Protein AF-A0A1C5H3N5-F1 (afdb_monomer)

Solvent-accessible surface area (backbone atoms only — not comparable to full-atom values): 18018 Å² total; per-residue (Å²): 106,50,58,76,82,49,44,64,52,50,35,49,36,38,38,36,49,31,55,56,48,18,51,43,54,71,32,92,72,49,62,55,56,70,59,44,52,46,51,50,48,43,57,56,20,62,94,45,30,74,80,69,68,47,93,46,40,71,68,55,44,51,53,55,40,36,70,77,33,78,46,45,51,75,47,47,47,64,47,77,49,93,76,60,67,78,63,37,66,63,66,59,67,24,54,31,26,38,39,41,33,40,42,26,68,83,49,59,88,70,36,50,77,46,71,41,32,26,27,71,44,45,57,39,56,53,74,96,58,76,40,66,49,50,80,22,29,51,87,72,79,46,67,66,59,52,50,53,48,52,52,50,23,59,74,67,71,43,81,44,53,27,33,33,39,41,35,65,30,43,89,80,42,56,71,67,48,26,51,52,42,50,51,33,31,53,64,43,46,74,80,61,63,85,42,78,66,62,16,51,53,49,50,54,36,54,74,72,67,30,63,67,79,47,42,13,38,30,38,23,38,61,93,53,55,60,60,27,50,41,45,42,34,38,24,39,75,61,38,20,35,34,46,42,54,50,58,44,48,52,45,45,41,75,69,71,46,38,79,41,76,77,45,72,41,63,93,75,46,54,80,62,53,52,51,44,55,52,22,38,70,69,24,34,44,71,44,40,48,51,50,29,41,75,70,70,44,74,90,81,65,77,93,53,73,54,50,33,46,27,37,39,36,42,38,38,33,38,47,58,83,70,57,79,80,66,77,76,79,81,86,127

Structure (mmCIF, N/CA/C/O backbone):
data_AF-A0A1C5H3N5-F1
#
_entry.id   AF-A0A1C5H3N5-F1
#
loop_
_atom_site.group_PDB
_atom_site.id
_atom_site.type_symbol
_atom_site.label_atom_id
_atom_site.label_alt_id
_atom_site.label_comp_id
_atom_site.label_asym_id
_atom_site.label_entity_id
_atom_site.label_seq_id
_atom_site.pdbx_PDB_ins_code
_atom_site.Cartn_x
_atom_site.Cartn_y
_atom_site.Cartn_z
_atom_site.occupancy
_atom_site.B_iso_or_equiv
_atom_site.auth_seq_id
_atom_site.auth_comp_id
_atom_site.auth_asym_id
_atom_site.auth_atom_id
_atom_site.pdbx_PDB_model_num
ATOM 1 N N . MET A 1 1 ? -14.447 -7.030 14.128 1.00 71.25 1 MET A N 1
ATOM 2 C CA . MET A 1 1 ? -13.732 -7.588 12.965 1.00 71.25 1 MET A CA 1
ATOM 3 C C . MET A 1 1 ? -14.673 -7.566 11.783 1.00 71.25 1 MET A C 1
ATOM 5 O O . MET A 1 1 ? -15.868 -7.777 11.985 1.00 71.25 1 MET A O 1
ATOM 9 N N . LEU A 1 2 ? -14.168 -7.329 10.574 1.00 72.88 2 LEU A N 1
ATOM 10 C CA . LEU A 1 2 ? -15.006 -7.456 9.388 1.00 72.88 2 LEU A CA 1
ATOM 11 C C . LEU A 1 2 ? -15.407 -8.921 9.156 1.00 72.88 2 LEU A C 1
ATOM 13 O O . LEU A 1 2 ? -14.567 -9.815 9.250 1.00 72.88 2 LEU A O 1
ATOM 17 N N . PRO A 1 3 ? -16.670 -9.194 8.805 1.00 75.69 3 PRO A N 1
ATOM 18 C CA . PRO A 1 3 ? -17.095 -10.509 8.384 1.00 75.69 3 PRO A CA 1
ATOM 19 C C . PRO A 1 3 ? -16.461 -10.857 7.043 1.00 75.69 3 PRO A C 1
ATOM 21 O O . PRO A 1 3 ? -16.255 -10.012 6.172 1.00 75.69 3 PRO A O 1
ATOM 24 N N . VAL A 1 4 ? -16.252 -12.154 6.839 1.00 76.69 4 VAL A N 1
ATOM 25 C CA . VAL A 1 4 ? -15.641 -12.712 5.624 1.00 76.69 4 VAL A CA 1
ATOM 26 C C . VAL A 1 4 ? -16.376 -12.285 4.342 1.00 76.69 4 VAL A C 1
ATOM 28 O O . VAL A 1 4 ? -15.761 -12.169 3.286 1.00 76.69 4 VAL A O 1
ATOM 31 N N . ALA A 1 5 ? -17.682 -12.010 4.422 1.00 79.62 5 ALA A N 1
ATOM 32 C CA . ALA A 1 5 ? -18.484 -11.537 3.292 1.00 79.62 5 ALA A CA 1
ATOM 33 C C . ALA A 1 5 ? -18.109 -10.122 2.804 1.00 79.62 5 ALA A C 1
ATOM 35 O O . ALA A 1 5 ? -18.339 -9.815 1.638 1.00 79.62 5 ALA A O 1
ATOM 36 N N . ALA A 1 6 ? -17.513 -9.282 3.658 1.00 82.25 6 ALA A N 1
ATOM 37 C CA . ALA A 1 6 ? -17.079 -7.930 3.300 1.00 82.25 6 ALA A CA 1
ATOM 38 C C . ALA A 1 6 ? -15.748 -7.917 2.525 1.00 82.25 6 ALA A C 1
ATOM 40 O O . ALA A 1 6 ? -15.487 -6.990 1.759 1.00 82.25 6 ALA A O 1
ATOM 41 N N . LEU A 1 7 ? -14.916 -8.955 2.684 1.00 83.25 7 LEU A N 1
ATOM 42 C CA . LEU A 1 7 ? -13.565 -8.995 2.108 1.00 83.25 7 LEU A CA 1
ATOM 43 C C . LEU A 1 7 ? -13.562 -8.903 0.573 1.00 83.25 7 LEU A C 1
ATOM 45 O O . LEU A 1 7 ? -12.816 -8.080 0.045 1.00 83.25 7 LEU A O 1
ATOM 49 N N . PRO A 1 8 ? -14.403 -9.654 -0.171 1.00 86.44 8 PRO A N 1
ATOM 50 C CA . PRO A 1 8 ? -14.437 -9.545 -1.629 1.00 86.44 8 PRO A CA 1
ATOM 51 C C . PRO A 1 8 ? -14.864 -8.156 -2.121 1.00 86.44 8 PRO A C 1
ATOM 53 O O . PRO A 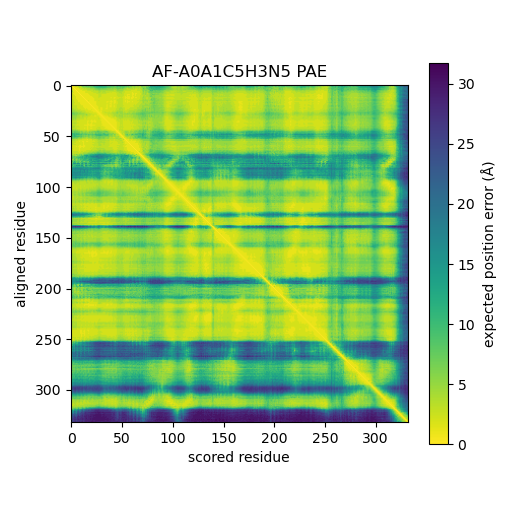1 8 ? -14.418 -7.722 -3.180 1.00 86.44 8 PRO A O 1
ATOM 56 N N . LEU A 1 9 ? -15.710 -7.450 -1.361 1.00 88.75 9 LEU A N 1
ATOM 57 C CA . LEU A 1 9 ? -16.181 -6.110 -1.720 1.00 88.75 9 LEU A CA 1
ATOM 58 C C . LEU A 1 9 ? -15.051 -5.083 -1.583 1.00 88.75 9 LEU A C 1
ATOM 60 O O . LEU A 1 9 ? -14.820 -4.302 -2.507 1.00 88.75 9 LEU A O 1
ATOM 64 N N . LEU A 1 10 ? -14.306 -5.135 -0.474 1.00 88.12 10 LEU A N 1
ATOM 65 C CA . LEU A 1 10 ? -13.128 -4.290 -0.259 1.00 88.12 10 LEU A CA 1
ATOM 66 C C . LEU A 1 10 ? -12.025 -4.577 -1.276 1.00 88.12 10 LEU A C 1
ATOM 68 O O . LEU A 1 10 ? -11.503 -3.648 -1.890 1.00 88.12 10 LEU A O 1
ATOM 72 N N . LEU A 1 11 ? -11.715 -5.856 -1.509 1.00 90.50 11 LEU A N 1
ATOM 73 C CA . LEU A 1 11 ? -10.730 -6.260 -2.511 1.00 90.50 11 LEU A CA 1
ATOM 74 C C . LEU A 1 11 ? -11.097 -5.734 -3.898 1.00 90.50 11 LEU A C 1
ATOM 76 O O . LEU A 1 11 ? -10.230 -5.210 -4.588 1.00 90.50 11 LEU A O 1
ATOM 80 N N . ARG A 1 12 ? -12.374 -5.811 -4.289 1.00 91.56 12 ARG A N 1
ATOM 81 C CA . ARG A 1 12 ? -12.852 -5.307 -5.583 1.00 91.56 12 ARG A CA 1
ATOM 82 C C . ARG A 1 12 ? -12.689 -3.793 -5.724 1.00 91.56 12 ARG A C 1
ATOM 84 O O . ARG A 1 12 ? -12.265 -3.332 -6.781 1.00 91.56 12 ARG A O 1
ATOM 91 N N . PHE A 1 13 ? -13.025 -3.028 -4.687 1.00 91.81 13 PHE A N 1
ATOM 92 C CA . PHE A 1 13 ? -12.841 -1.573 -4.680 1.00 91.81 13 PHE A CA 1
ATOM 93 C C . PHE A 1 13 ? -11.362 -1.197 -4.809 1.00 91.81 13 PHE A C 1
ATOM 95 O O . PHE A 1 13 ? -10.973 -0.464 -5.720 1.00 91.81 13 PHE A O 1
ATOM 102 N N . LEU A 1 14 ? -10.524 -1.781 -3.952 1.00 92.69 14 LEU A N 1
ATOM 103 C CA . LEU A 1 14 ? -9.089 -1.511 -3.921 1.00 92.69 14 LEU A CA 1
ATOM 104 C C . LEU A 1 14 ? -8.378 -2.004 -5.192 1.00 92.69 14 LEU A C 1
ATOM 106 O O . LEU A 1 14 ? -7.400 -1.391 -5.615 1.00 92.69 14 LEU A O 1
ATOM 110 N N . ASP A 1 15 ? -8.879 -3.058 -5.846 1.00 93.00 15 ASP A N 1
ATOM 111 C CA . ASP A 1 15 ? -8.382 -3.494 -7.155 1.00 93.00 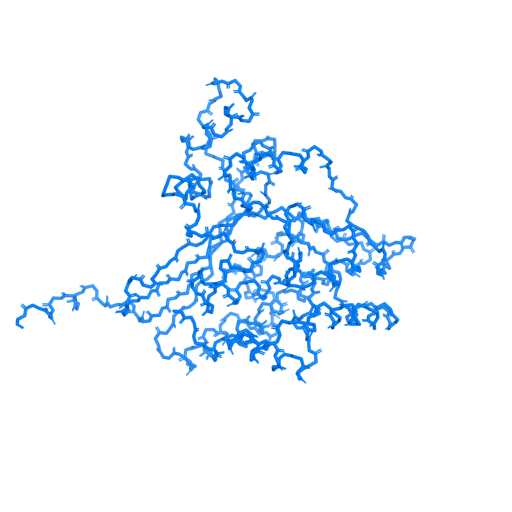15 ASP A CA 1
ATOM 112 C C . ASP A 1 15 ? -8.610 -2.433 -8.238 1.00 93.00 15 ASP A C 1
ATOM 114 O O . ASP A 1 15 ? -7.728 -2.190 -9.059 1.00 93.00 15 ASP A O 1
ATOM 118 N N . GLY A 1 16 ? -9.756 -1.748 -8.220 1.00 93.00 16 GLY A N 1
ATOM 119 C CA . GLY A 1 16 ? -10.033 -0.645 -9.142 1.00 93.00 16 GLY A CA 1
ATOM 120 C C . GLY A 1 16 ? -9.021 0.496 -9.005 1.00 93.00 16 GLY A C 1
ATOM 121 O O . GLY A 1 16 ? -8.495 0.984 -10.013 1.00 93.00 16 GLY A O 1
ATOM 122 N N . ILE A 1 17 ? -8.705 0.871 -7.762 1.00 93.50 17 ILE A N 1
ATOM 123 C CA . ILE A 1 17 ? -7.689 1.880 -7.437 1.00 93.50 17 ILE A CA 1
ATOM 124 C C . ILE A 1 17 ? -6.314 1.422 -7.924 1.00 93.50 17 ILE A C 1
ATOM 126 O O . ILE A 1 17 ? -5.665 2.122 -8.702 1.00 93.50 17 ILE A O 1
ATOM 130 N N . ASP A 1 18 ? -5.900 0.213 -7.544 1.00 94.94 18 ASP A N 1
ATOM 131 C CA . ASP A 1 18 ? -4.623 -0.374 -7.947 1.00 94.94 18 ASP A CA 1
ATOM 132 C C . ASP A 1 18 ? -4.474 -0.408 -9.480 1.00 94.94 18 ASP A C 1
ATOM 134 O O . ASP A 1 18 ? -3.454 0.028 -10.018 1.00 94.94 18 ASP A O 1
ATOM 138 N N . ALA A 1 19 ? -5.513 -0.824 -10.211 1.00 94.06 19 ALA A N 1
ATOM 139 C CA . ALA A 1 19 ? -5.524 -0.835 -11.673 1.00 94.06 19 ALA A CA 1
ATOM 140 C C . ALA A 1 19 ? -5.375 0.565 -12.281 1.00 94.06 19 ALA A C 1
ATOM 142 O O . ALA A 1 19 ? -4.787 0.724 -13.359 1.00 94.06 19 ALA A O 1
ATOM 143 N N . SER A 1 20 ? -5.946 1.586 -11.639 1.00 93.94 20 SER A N 1
ATOM 144 C CA . SER A 1 20 ? -5.832 2.978 -12.075 1.00 93.94 20 SER A CA 1
ATOM 145 C C . SER A 1 20 ? -4.415 3.514 -11.893 1.00 93.94 20 SER A C 1
ATOM 147 O O . SER A 1 20 ? -3.813 4.016 -12.848 1.00 93.94 20 SER A O 1
ATOM 149 N N . VAL A 1 21 ? -3.841 3.299 -10.710 1.00 94.38 21 VAL A N 1
ATOM 150 C CA . VAL A 1 21 ? -2.480 3.713 -10.353 1.00 94.38 21 VAL A CA 1
ATOM 151 C C . VAL A 1 21 ? -1.447 2.993 -11.229 1.00 94.38 21 VAL A C 1
ATOM 153 O O . VAL A 1 21 ? -0.601 3.631 -11.861 1.00 94.38 21 VAL A O 1
ATOM 156 N N . ALA A 1 22 ? -1.558 1.670 -11.373 1.00 95.25 22 ALA A N 1
ATOM 157 C CA . ALA A 1 22 ? -0.623 0.858 -12.152 1.00 95.25 22 ALA A CA 1
ATOM 158 C C . ALA A 1 22 ? -0.579 1.252 -13.639 1.00 95.25 22 ALA A C 1
ATOM 160 O O . ALA A 1 22 ? 0.483 1.229 -14.267 1.00 95.25 22 ALA A O 1
ATOM 161 N N . ARG A 1 23 ? -1.711 1.679 -14.221 1.00 94.69 23 ARG A N 1
ATOM 162 C CA . ARG A 1 23 ? -1.766 2.152 -15.617 1.00 94.69 23 ARG A CA 1
ATOM 163 C C . ARG A 1 23 ? -0.872 3.365 -15.872 1.00 94.69 23 ARG A C 1
ATOM 165 O O . ARG A 1 23 ? -0.412 3.539 -17.002 1.00 94.69 23 ARG A O 1
ATOM 172 N N . LYS A 1 24 ? -0.579 4.187 -14.859 1.00 94.69 24 LYS A N 1
ATOM 173 C CA . LYS A 1 24 ? 0.282 5.375 -15.012 1.00 94.69 24 LYS A CA 1
ATOM 174 C C . LYS A 1 24 ? 1.734 5.004 -15.327 1.00 94.69 24 LYS A C 1
ATOM 176 O O . LYS A 1 24 ? 2.421 5.782 -15.991 1.00 94.69 24 LYS A O 1
ATOM 181 N N . LEU A 1 25 ? 2.171 3.802 -14.943 1.00 94.06 25 LEU A N 1
ATOM 182 C CA . LEU A 1 25 ? 3.485 3.261 -15.305 1.00 94.06 25 LEU A CA 1
ATOM 183 C C . LEU A 1 25 ? 3.569 2.846 -16.778 1.00 94.06 25 LEU A C 1
ATOM 185 O O . LEU A 1 25 ? 4.645 2.886 -17.360 1.00 94.06 25 LEU A O 1
ATOM 189 N N . MET A 1 26 ? 2.442 2.509 -17.409 1.00 93.94 26 MET A N 1
ATOM 190 C CA . MET A 1 26 ? 2.393 2.042 -18.802 1.00 93.94 26 MET A CA 1
ATOM 191 C C . MET A 1 26 ? 2.287 3.176 -19.833 1.00 93.94 26 MET A C 1
ATOM 193 O O . MET A 1 26 ? 2.206 2.930 -21.037 1.00 93.94 26 MET A O 1
ATOM 197 N N . ARG A 1 27 ? 2.279 4.437 -19.387 1.00 91.56 27 ARG A N 1
ATOM 198 C CA . ARG A 1 27 ? 2.290 5.609 -20.275 1.00 91.56 27 ARG A CA 1
ATOM 199 C C . ARG A 1 27 ? 3.601 5.665 -21.047 1.00 91.56 27 ARG A C 1
ATOM 201 O O . ARG A 1 27 ? 4.633 5.335 -20.489 1.00 91.56 27 ARG A O 1
ATOM 208 N N . LYS A 1 28 ? 3.593 6.228 -22.265 1.00 89.31 28 LYS A N 1
ATOM 209 C CA . LYS A 1 28 ? 4.813 6.488 -23.066 1.00 89.31 28 LYS A CA 1
ATOM 210 C C . LYS A 1 28 ? 5.916 7.204 -22.270 1.00 89.31 28 LYS A C 1
ATOM 212 O O . LYS A 1 28 ? 7.093 6.944 -22.488 1.00 89.31 28 LYS A O 1
ATOM 217 N N . ILE A 1 29 ? 5.515 8.107 -21.378 1.00 89.31 29 ILE A N 1
ATOM 218 C CA . ILE A 1 29 ? 6.367 8.683 -20.339 1.00 89.31 29 ILE A CA 1
ATOM 219 C C . ILE A 1 29 ? 5.704 8.309 -19.009 1.00 89.31 29 ILE A C 1
ATOM 221 O O . ILE A 1 29 ? 4.656 8.889 -18.693 1.00 89.31 29 ILE A O 1
ATOM 225 N N . PRO A 1 30 ? 6.242 7.311 -18.283 1.00 90.81 30 PRO A N 1
ATOM 226 C CA . PRO A 1 30 ? 5.715 6.905 -16.990 1.00 90.81 30 PRO A CA 1
ATOM 227 C C . PRO A 1 30 ? 5.733 8.075 -16.016 1.00 90.81 30 PRO A C 1
ATOM 229 O O . PRO A 1 30 ? 6.646 8.903 -16.043 1.00 90.81 30 PRO A O 1
ATOM 232 N N . TRP A 1 31 ? 4.724 8.139 -15.157 1.00 92.88 31 TRP A N 1
ATOM 233 C CA . TRP A 1 31 ? 4.710 9.117 -14.076 1.00 92.88 31 TRP A CA 1
ATOM 234 C C . TRP A 1 31 ? 5.821 8.847 -13.059 1.00 92.88 31 TRP A C 1
ATOM 236 O O . TRP A 1 31 ? 6.280 7.712 -12.897 1.00 92.88 31 TRP A O 1
ATOM 246 N N . ASP A 1 32 ? 6.271 9.912 -12.399 1.00 91.44 32 ASP A N 1
ATOM 247 C CA . ASP A 1 32 ? 7.189 9.793 -11.274 1.00 91.44 32 ASP A CA 1
ATOM 248 C C . ASP A 1 32 ? 6.468 9.311 -10.005 1.00 91.44 32 ASP A C 1
ATOM 250 O O . ASP A 1 32 ? 5.243 9.207 -9.952 1.00 91.44 32 ASP A O 1
ATOM 254 N N . GLU A 1 33 ? 7.251 8.974 -8.982 1.00 90.62 33 GLU A N 1
ATOM 255 C CA . GLU A 1 33 ? 6.745 8.425 -7.719 1.00 90.62 33 GLU A CA 1
ATOM 256 C C . GLU A 1 33 ? 5.782 9.393 -7.031 1.00 90.62 33 GLU A C 1
ATOM 258 O O . GLU A 1 33 ? 4.728 8.979 -6.564 1.00 90.62 33 GLU A O 1
ATOM 263 N N . SER A 1 34 ? 6.099 10.690 -7.036 1.00 89.25 34 SER A N 1
ATOM 264 C CA . SER A 1 34 ? 5.266 11.720 -6.414 1.00 89.25 34 SER A CA 1
ATOM 265 C C . SER A 1 34 ? 3.905 11.865 -7.093 1.00 89.25 34 SER A C 1
ATOM 267 O O . SER A 1 34 ? 2.899 12.015 -6.403 1.00 89.25 34 SER A O 1
ATOM 269 N N . ALA A 1 35 ? 3.856 11.824 -8.424 1.00 91.62 35 ALA A N 1
ATOM 270 C CA . ALA A 1 35 ? 2.619 11.926 -9.190 1.00 91.62 35 ALA A CA 1
ATOM 271 C C . ALA A 1 35 ? 1.746 10.672 -9.040 1.00 91.62 35 ALA A C 1
ATOM 273 O O . ALA A 1 35 ? 0.531 10.790 -8.909 1.00 91.62 35 ALA A O 1
ATOM 274 N N . ILE A 1 36 ? 2.355 9.481 -9.024 1.00 93.75 36 ILE A N 1
ATOM 275 C CA . ILE A 1 36 ? 1.635 8.219 -8.793 1.00 93.75 36 ILE A CA 1
ATOM 276 C C . ILE A 1 36 ? 1.068 8.178 -7.367 1.00 93.75 36 ILE A C 1
ATOM 278 O O . ILE A 1 36 ? -0.093 7.824 -7.187 1.00 93.75 36 ILE A O 1
ATOM 282 N N . THR A 1 37 ? 1.855 8.590 -6.368 1.00 92.50 37 THR A N 1
ATOM 283 C CA . THR A 1 37 ? 1.404 8.683 -4.972 1.00 92.50 37 THR A CA 1
ATOM 284 C C . THR A 1 37 ? 0.263 9.674 -4.796 1.00 92.50 37 THR A C 1
ATOM 286 O O . THR A 1 37 ? -0.683 9.368 -4.079 1.00 92.50 37 THR A O 1
ATOM 289 N N . ARG A 1 38 ? 0.311 10.828 -5.472 1.00 90.62 38 ARG A N 1
ATOM 290 C CA . ARG A 1 38 ? -0.796 11.789 -5.439 1.00 90.62 38 ARG A CA 1
ATOM 291 C C . ARG A 1 38 ? -2.084 11.171 -5.977 1.00 90.62 38 ARG A C 1
ATOM 293 O O . ARG A 1 38 ? -3.079 11.202 -5.280 1.00 90.62 38 ARG A O 1
ATOM 300 N N . GLU A 1 39 ? -2.036 10.532 -7.145 1.00 91.69 39 GLU A N 1
ATOM 301 C CA . GLU A 1 39 ? -3.212 9.858 -7.712 1.00 91.69 39 GLU A CA 1
ATOM 302 C C . GLU A 1 39 ? -3.753 8.759 -6.789 1.00 91.69 39 GLU A C 1
ATOM 304 O O . GLU A 1 39 ? -4.961 8.615 -6.662 1.00 91.69 39 GLU A O 1
ATOM 309 N N . LEU A 1 40 ? -2.880 7.977 -6.140 1.00 93.00 40 LEU A N 1
ATOM 310 C CA . LEU A 1 40 ? -3.322 6.995 -5.148 1.00 93.00 40 LEU A CA 1
ATOM 311 C C . LEU A 1 40 ? -4.093 7.669 -4.005 1.00 93.00 40 LEU A C 1
ATOM 313 O O . LEU A 1 40 ? -5.105 7.125 -3.575 1.00 93.00 40 LEU A O 1
ATOM 317 N N . CYS A 1 41 ? -3.619 8.823 -3.528 1.00 90.12 41 CYS A N 1
ATOM 318 C CA . CYS A 1 41 ? -4.320 9.597 -2.510 1.00 90.12 41 CYS A CA 1
ATOM 319 C C . CYS A 1 41 ? -5.657 10.102 -3.060 1.00 90.12 41 CYS A C 1
ATOM 321 O O . CYS A 1 41 ? -6.680 9.763 -2.492 1.00 90.12 41 CYS A O 1
ATOM 323 N N . ASP A 1 42 ? -5.678 10.783 -4.206 1.00 88.44 42 ASP A N 1
ATOM 324 C CA . ASP A 1 42 ? -6.910 11.320 -4.801 1.00 88.44 42 ASP A CA 1
ATOM 325 C C . ASP A 1 42 ? -7.974 10.219 -5.040 1.00 88.44 42 ASP A C 1
ATOM 327 O O . ASP A 1 42 ? -9.164 10.432 -4.844 1.00 88.44 42 ASP A O 1
ATOM 331 N N . LEU A 1 43 ? -7.554 9.005 -5.417 1.00 89.19 43 LEU A N 1
ATOM 332 C CA . LEU A 1 43 ? -8.445 7.852 -5.616 1.00 89.19 43 LEU A CA 1
ATOM 333 C C . LEU A 1 43 ? -9.002 7.251 -4.320 1.00 89.19 43 LEU A C 1
ATOM 335 O O . LEU A 1 43 ? -10.056 6.612 -4.352 1.00 89.19 43 LEU A O 1
ATOM 339 N N . LEU A 1 44 ? -8.257 7.366 -3.222 1.00 87.50 44 LEU A N 1
ATOM 340 C CA . LEU A 1 44 ? -8.666 6.905 -1.895 1.00 87.50 44 LEU A CA 1
ATOM 341 C C . LEU A 1 44 ? -9.420 7.994 -1.119 1.00 87.50 44 LEU A C 1
ATOM 343 O O . LEU A 1 44 ? -10.028 7.675 -0.100 1.00 87.50 44 LEU A O 1
ATOM 347 N N . ASP A 1 45 ? -9.365 9.246 -1.573 1.00 83.69 45 ASP A N 1
ATOM 348 C CA . ASP A 1 45 ? -10.057 10.370 -0.958 1.00 83.69 45 ASP A CA 1
ATOM 349 C C . ASP A 1 45 ? -11.528 10.358 -1.370 1.00 83.69 45 ASP A C 1
ATOM 351 O O . ASP A 1 45 ? -11.851 10.334 -2.559 1.00 83.69 45 ASP A O 1
ATOM 355 N N . GLU A 1 46 ? -12.429 10.373 -0.393 1.00 78.19 46 GLU A N 1
ATOM 356 C CA . GLU A 1 46 ? -13.866 10.376 -0.647 1.00 78.19 46 GLU A CA 1
ATOM 357 C C . GLU A 1 46 ? -14.273 11.561 -1.529 1.00 78.19 46 GLU A C 1
ATOM 359 O O . GLU A 1 46 ? -15.004 11.360 -2.502 1.00 78.19 46 GLU A O 1
ATOM 364 N N . ASP A 1 47 ? -13.710 12.741 -1.256 1.00 77.69 47 ASP A N 1
ATOM 365 C CA . ASP A 1 47 ? -14.060 13.998 -1.922 1.00 77.69 47 ASP A CA 1
ATOM 366 C C . ASP A 1 47 ? -13.669 14.027 -3.410 1.00 77.69 47 ASP A C 1
ATOM 368 O O . ASP A 1 47 ? -14.277 14.754 -4.196 1.00 77.69 47 ASP A O 1
ATOM 372 N N . TYR A 1 48 ? -12.675 13.230 -3.817 1.00 75.38 48 TYR A N 1
ATOM 373 C CA . TYR A 1 48 ? -12.157 13.211 -5.192 1.00 75.38 48 TYR A CA 1
ATOM 374 C C . TYR A 1 48 ? -12.458 11.907 -5.936 1.00 75.38 48 TYR A C 1
ATOM 376 O O . TYR A 1 48 ? -12.451 11.887 -7.168 1.00 75.38 48 TYR A O 1
ATOM 384 N N . SER A 1 49 ? -12.762 10.815 -5.226 1.00 70.81 49 SER A N 1
ATOM 385 C CA . SER A 1 49 ? -12.922 9.479 -5.816 1.00 70.81 49 SER A CA 1
ATOM 386 C C . SER A 1 49 ? -13.981 9.404 -6.928 1.00 70.81 49 SER A C 1
ATOM 388 O O . SER A 1 49 ? -13.833 8.617 -7.872 1.00 70.81 49 SER A O 1
ATOM 390 N N . GLU A 1 50 ? -15.023 10.239 -6.867 1.00 73.56 50 GLU A N 1
ATOM 391 C CA . GLU A 1 50 ? -16.097 10.289 -7.867 1.00 73.56 50 GLU A CA 1
ATOM 392 C C . GLU A 1 50 ? -15.614 10.774 -9.244 1.00 73.56 50 GLU A C 1
ATOM 394 O O . GLU A 1 50 ? -16.118 10.311 -10.275 1.00 73.56 50 GLU A O 1
ATOM 399 N N . GLU A 1 51 ? -14.587 11.630 -9.286 1.00 78.56 51 GLU A N 1
ATOM 400 C CA . GLU A 1 51 ? -14.033 12.188 -10.527 1.00 78.56 51 GLU A CA 1
ATOM 401 C C . GLU A 1 51 ? -13.298 11.134 -11.372 1.00 78.56 51 GLU A C 1
ATOM 403 O O . GLU A 1 51 ? -13.187 11.257 -12.595 1.00 78.56 51 GLU A O 1
ATOM 408 N N . TYR A 1 52 ? -12.813 10.061 -10.741 1.00 79.31 52 TYR A N 1
ATOM 409 C CA . TYR A 1 52 ? -11.963 9.060 -11.389 1.00 79.31 52 TYR A CA 1
ATOM 410 C C . TYR A 1 52 ? -12.730 7.902 -12.043 1.00 79.31 52 TYR A C 1
ATOM 412 O O . TYR A 1 52 ? -12.107 7.049 -12.684 1.00 79.31 52 TYR A O 1
ATOM 420 N N . HIS A 1 53 ? -14.064 7.866 -11.914 1.00 83.88 53 HIS A N 1
ATOM 421 C CA . HIS A 1 53 ? -14.950 6.860 -12.521 1.00 83.88 53 HIS A CA 1
ATOM 422 C C . HIS A 1 53 ? -14.432 5.416 -12.383 1.00 83.88 53 HIS A C 1
ATOM 424 O O . HIS A 1 53 ? -14.271 4.682 -13.366 1.00 83.88 53 HIS A O 1
ATOM 430 N N . LEU A 1 54 ? -14.141 5.002 -11.147 1.00 89.12 54 LEU A N 1
ATOM 431 C CA . LEU A 1 54 ? -13.694 3.640 -10.868 1.00 89.12 54 LEU A CA 1
ATOM 432 C C . LEU A 1 54 ? -14.743 2.600 -11.312 1.00 89.12 54 LEU A C 1
ATOM 434 O O . LEU A 1 54 ? -15.941 2.830 -11.141 1.00 89.12 54 LEU A O 1
ATOM 438 N N . PRO A 1 55 ? -14.327 1.418 -11.823 1.00 90.25 55 PRO A N 1
ATOM 439 C CA . PRO A 1 55 ? -15.261 0.354 -12.217 1.00 90.25 55 PRO A CA 1
ATOM 440 C C . PRO A 1 55 ? -16.166 -0.139 -11.082 1.00 90.25 55 PRO A C 1
ATOM 442 O O . PRO A 1 55 ? -17.220 -0.722 -11.336 1.00 90.25 55 PRO A O 1
ATOM 445 N N . TYR A 1 56 ? -15.716 0.047 -9.842 1.00 91.75 56 TYR A N 1
ATOM 446 C CA . TYR A 1 56 ? -16.476 -0.193 -8.630 1.00 91.75 56 TYR A CA 1
ATOM 447 C C . TYR A 1 56 ? -16.250 0.997 -7.697 1.00 91.75 56 TYR A C 1
ATOM 449 O O . TYR A 1 56 ? -15.127 1.196 -7.236 1.00 91.75 56 TYR A O 1
ATOM 457 N N . SER A 1 57 ? -17.272 1.834 -7.510 1.00 90.81 57 SER A N 1
ATOM 458 C CA . SER A 1 57 ? -17.146 3.107 -6.786 1.00 90.81 57 SER A CA 1
ATOM 459 C C . SER A 1 57 ? -17.237 2.932 -5.268 1.00 90.81 57 SER A C 1
ATOM 461 O O . SER A 1 57 ? -17.714 1.907 -4.774 1.00 90.81 57 SER A O 1
ATOM 463 N N . LEU A 1 58 ? -16.825 3.960 -4.520 1.00 88.12 58 LEU A N 1
ATOM 464 C CA . LEU A 1 58 ? -16.979 3.992 -3.064 1.00 88.12 58 LEU A CA 1
ATOM 465 C C . LEU A 1 58 ? -18.460 3.931 -2.647 1.00 88.12 58 LEU A C 1
ATOM 467 O O . LEU A 1 58 ? -18.813 3.219 -1.709 1.00 88.12 58 LEU A O 1
ATOM 471 N N . GLU A 1 59 ? -19.350 4.596 -3.387 1.00 88.12 59 GLU A N 1
ATOM 472 C CA . GLU A 1 59 ? -20.800 4.519 -3.165 1.00 88.12 59 GLU A CA 1
ATOM 473 C C . GLU A 1 59 ? -21.326 3.081 -3.327 1.00 88.12 59 GLU A C 1
ATOM 475 O O . GLU A 1 59 ? -22.083 2.585 -2.489 1.00 88.12 59 GLU A O 1
ATOM 480 N N . GLN A 1 60 ? -20.883 2.372 -4.373 1.00 91.44 60 GLN A N 1
ATOM 481 C CA . GLN A 1 60 ? -21.242 0.967 -4.579 1.00 91.44 60 GLN A CA 1
ATOM 482 C C . GLN A 1 60 ? -20.695 0.082 -3.461 1.00 91.44 60 GLN A C 1
ATOM 484 O O . GLN A 1 60 ? -21.429 -0.763 -2.953 1.00 91.44 60 GLN A O 1
ATOM 489 N N . LEU A 1 61 ? -19.446 0.308 -3.035 1.00 90.06 61 LEU A N 1
ATOM 490 C CA . LEU A 1 61 ? -18.857 -0.384 -1.893 1.00 90.06 61 LEU A CA 1
ATOM 491 C C . LEU A 1 61 ? -19.712 -0.199 -0.635 1.00 90.06 61 LEU A C 1
ATOM 493 O O . LEU A 1 61 ? -20.065 -1.192 -0.005 1.00 90.06 61 LEU A O 1
ATOM 497 N N . ARG A 1 62 ? -20.080 1.038 -0.292 1.00 87.62 62 ARG A N 1
ATOM 498 C CA . ARG A 1 62 ? -20.910 1.349 0.882 1.00 87.62 62 ARG A CA 1
ATOM 499 C C . ARG A 1 62 ? -22.277 0.687 0.812 1.00 87.62 62 ARG A C 1
ATOM 501 O O . ARG A 1 62 ? -22.709 0.077 1.786 1.00 87.62 62 ARG A O 1
ATOM 508 N N . ARG A 1 63 ? -22.943 0.760 -0.342 1.00 89.44 63 ARG A N 1
ATOM 509 C CA . ARG A 1 63 ? -24.244 0.116 -0.553 1.00 89.44 63 ARG A CA 1
ATOM 510 C C . ARG A 1 63 ? -24.152 -1.398 -0.376 1.00 89.44 63 ARG A C 1
ATOM 512 O O . ARG A 1 63 ? -24.938 -1.976 0.370 1.00 89.44 63 ARG A O 1
ATOM 519 N N . ASP A 1 64 ? -23.203 -2.038 -1.049 1.00 90.25 64 ASP A N 1
ATOM 520 C CA . ASP A 1 64 ? -23.081 -3.495 -1.054 1.00 90.25 64 ASP A CA 1
ATOM 521 C C . ASP A 1 64 ? -22.588 -4.008 0.316 1.00 90.25 64 ASP A C 1
ATOM 523 O O . ASP A 1 64 ? -23.039 -5.057 0.781 1.00 90.25 64 ASP A O 1
ATOM 527 N N . LEU A 1 65 ? -21.749 -3.236 1.021 1.00 84.75 65 LEU A N 1
ATOM 528 C CA . LEU A 1 65 ? -21.412 -3.490 2.424 1.00 84.75 65 LEU A CA 1
ATOM 529 C C . LEU A 1 65 ? -22.622 -3.331 3.339 1.00 84.75 65 LEU A C 1
ATOM 531 O O . LEU A 1 65 ? -22.821 -4.187 4.189 1.00 84.75 65 LEU A O 1
ATOM 535 N N . GLY A 1 66 ? -23.460 -2.311 3.148 1.00 82.62 66 GLY A N 1
ATOM 536 C CA . GLY A 1 66 ? -24.695 -2.140 3.917 1.00 82.62 66 GLY A CA 1
ATOM 537 C C . GLY A 1 66 ? -25.678 -3.303 3.739 1.00 82.62 66 GLY A C 1
ATOM 538 O O . GLY A 1 66 ? -26.395 -3.656 4.675 1.00 82.62 66 GLY A O 1
ATOM 539 N N . LEU A 1 67 ? -25.678 -3.947 2.564 1.00 85.00 67 LEU A N 1
ATOM 540 C CA . LEU A 1 67 ? -26.447 -5.171 2.307 1.00 85.00 67 LEU A CA 1
ATOM 541 C C . LEU A 1 67 ? -25.822 -6.407 2.970 1.00 85.00 67 LEU A C 1
ATOM 543 O O . LEU A 1 67 ? -26.542 -7.234 3.526 1.00 85.00 67 LEU A O 1
ATOM 547 N N . ALA A 1 68 ? -24.495 -6.547 2.910 1.00 80.94 68 ALA A N 1
ATOM 548 C CA . ALA A 1 68 ? -23.772 -7.670 3.511 1.00 80.94 68 ALA A CA 1
ATOM 549 C C . ALA A 1 68 ? -23.679 -7.575 5.047 1.00 80.94 68 ALA A C 1
ATOM 551 O O . ALA A 1 68 ? -23.574 -8.591 5.734 1.00 80.94 68 ALA A O 1
ATOM 552 N N . MET A 1 69 ? -23.706 -6.353 5.573 1.00 77.62 69 MET A N 1
ATOM 553 C CA . MET A 1 69 ? -23.579 -5.986 6.976 1.00 77.62 69 MET A CA 1
ATOM 554 C C . MET A 1 69 ? -24.534 -4.837 7.308 1.00 77.62 69 MET A C 1
ATOM 556 O O . MET A 1 69 ? -24.141 -3.663 7.288 1.00 77.62 69 MET A O 1
ATOM 560 N N . PRO A 1 70 ? -25.783 -5.151 7.675 1.00 71.19 70 PRO A N 1
ATOM 561 C CA . PRO A 1 70 ? -26.681 -4.146 8.215 1.00 71.19 70 PRO A CA 1
ATOM 562 C C . PRO A 1 70 ? -26.006 -3.465 9.416 1.00 71.19 70 PRO A C 1
ATOM 564 O O . PRO A 1 70 ? -25.600 -4.152 10.351 1.00 71.19 70 PRO A O 1
ATOM 567 N N . LEU A 1 71 ? -25.903 -2.129 9.391 1.00 71.62 71 LEU A N 1
ATOM 568 C CA . LEU A 1 71 ? -25.260 -1.276 10.411 1.00 71.62 71 LEU A CA 1
ATOM 569 C C . LEU A 1 71 ? -23.723 -1.144 10.353 1.00 71.62 71 LEU A C 1
ATOM 571 O O . LEU A 1 71 ? -23.149 -0.641 11.318 1.00 71.62 71 LEU A O 1
ATOM 575 N N . ALA A 1 72 ? -23.044 -1.553 9.277 1.00 68.25 72 ALA A N 1
ATOM 576 C CA . ALA A 1 72 ? -21.636 -1.186 9.068 1.00 68.25 72 ALA A CA 1
ATOM 577 C C . ALA A 1 72 ? -21.500 0.158 8.331 1.00 68.25 72 ALA A C 1
ATOM 579 O O . ALA A 1 72 ? -22.248 0.410 7.385 1.00 68.25 72 ALA A O 1
ATOM 580 N N . SER A 1 73 ? -20.526 0.988 8.721 1.00 69.81 73 SER A N 1
ATOM 581 C CA . SER A 1 73 ? -20.062 2.129 7.914 1.00 69.81 73 SER A CA 1
ATOM 582 C C . SER A 1 73 ? -18.604 1.935 7.511 1.00 69.81 73 SER A C 1
ATOM 584 O O . SER A 1 73 ? -17.822 1.302 8.224 1.00 69.81 73 SER A O 1
ATOM 586 N N . VAL A 1 74 ? -18.246 2.465 6.344 1.00 66.69 74 VAL A N 1
ATOM 587 C CA . VAL A 1 74 ? -16.861 2.545 5.883 1.00 66.69 74 VAL A CA 1
ATOM 588 C C . VAL A 1 74 ? -16.614 3.954 5.387 1.00 66.69 74 VAL A C 1
ATOM 590 O O . VAL A 1 74 ? -17.324 4.438 4.499 1.00 66.69 74 VAL A O 1
ATOM 593 N N . ASP A 1 75 ? -15.586 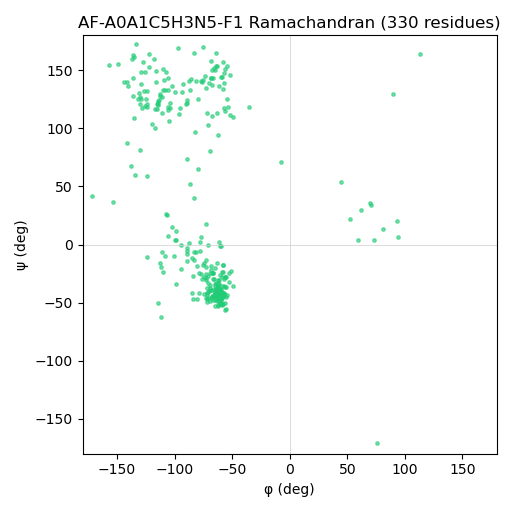4.563 5.959 1.00 70.19 75 ASP A N 1
ATOM 594 C CA . ASP A 1 75 ? -15.212 5.952 5.769 1.00 70.19 75 ASP A CA 1
ATOM 595 C C . ASP A 1 75 ? -13.721 6.018 5.427 1.00 70.19 75 ASP A C 1
ATOM 597 O O . ASP A 1 75 ? -12.874 5.452 6.123 1.00 70.19 75 ASP A O 1
ATOM 601 N N . PHE A 1 76 ? -13.401 6.686 4.321 1.00 65.75 76 PHE A N 1
ATOM 602 C CA . PHE A 1 76 ? -12.032 6.937 3.884 1.00 65.75 76 PHE A CA 1
ATOM 603 C C . PHE A 1 76 ? -11.799 8.443 3.960 1.00 65.75 76 PHE A C 1
ATOM 605 O O . PHE A 1 76 ? -12.511 9.212 3.329 1.00 65.75 76 PHE A O 1
ATOM 612 N N . THR A 1 77 ? -10.824 8.874 4.751 1.00 70.69 77 THR A N 1
ATOM 613 C CA . THR A 1 77 ? -10.507 10.291 4.948 1.00 70.69 77 THR A CA 1
ATOM 614 C C . THR A 1 77 ? -9.035 10.514 4.674 1.00 70.69 77 THR A C 1
ATOM 616 O O . THR A 1 77 ? -8.195 9.779 5.193 1.00 70.69 77 THR A O 1
ATOM 619 N N . ILE A 1 78 ? -8.698 11.532 3.887 1.00 72.38 78 ILE A N 1
ATOM 620 C CA . ILE A 1 78 ? -7.307 11.848 3.562 1.00 72.38 78 ILE A CA 1
ATOM 621 C C . ILE A 1 78 ? -6.990 13.281 3.951 1.00 72.38 78 ILE A C 1
ATOM 623 O O . ILE A 1 78 ? -7.702 14.221 3.623 1.00 72.38 78 ILE A O 1
ATOM 627 N N . GLU A 1 79 ? -5.868 13.450 4.639 1.00 70.44 79 GLU A N 1
ATOM 628 C CA . GLU A 1 79 ? -5.294 14.749 4.949 1.00 70.44 79 GLU A CA 1
ATOM 629 C C . GLU A 1 79 ? -3.998 14.921 4.153 1.00 70.44 79 GLU A C 1
ATOM 631 O O . GLU A 1 79 ? -3.100 14.080 4.193 1.00 70.44 79 GLU A O 1
ATOM 636 N N . THR A 1 80 ? -3.875 16.021 3.410 1.00 67.88 80 THR A N 1
ATOM 637 C CA . THR A 1 80 ? -2.630 16.371 2.710 1.00 67.88 80 THR A CA 1
ATOM 638 C C . THR A 1 80 ? -1.941 17.521 3.425 1.00 67.88 80 THR A C 1
ATOM 640 O O . THR A 1 80 ? -2.560 18.542 3.729 1.00 67.88 80 THR A O 1
ATOM 643 N N . HIS A 1 81 ? -0.635 17.389 3.647 1.00 67.81 81 HIS A N 1
ATOM 644 C CA . HIS A 1 81 ? 0.146 18.374 4.378 1.00 67.81 81 HIS A CA 1
ATOM 645 C C . HIS A 1 81 ? 1.211 19.029 3.488 1.00 67.81 81 HIS A C 1
ATOM 647 O O . HIS A 1 81 ? 1.870 18.378 2.678 1.00 67.81 81 HIS A O 1
ATOM 653 N N . GLN A 1 82 ? 1.402 20.343 3.640 1.00 57.66 82 GLN A N 1
ATOM 654 C CA . GLN A 1 82 ? 2.441 21.087 2.924 1.00 57.66 82 GLN A CA 1
ATOM 655 C C . GLN A 1 82 ? 3.600 21.430 3.862 1.00 57.66 82 GLN A C 1
ATOM 657 O O . GLN A 1 82 ? 3.504 22.349 4.672 1.00 57.66 82 GLN A O 1
ATOM 662 N N . TYR A 1 83 ? 4.723 20.727 3.702 1.00 65.81 83 TYR A N 1
ATOM 663 C CA . TYR A 1 83 ? 5.992 21.036 4.366 1.00 65.81 83 TYR A CA 1
ATOM 664 C C . TYR A 1 83 ? 7.158 20.928 3.378 1.00 65.81 83 TYR A C 1
ATOM 666 O O . TYR A 1 83 ? 7.027 20.357 2.294 1.00 65.81 83 TYR A O 1
ATOM 674 N N . SER A 1 84 ? 8.320 21.495 3.720 1.00 62.81 84 SER A N 1
ATOM 675 C CA . SER A 1 84 ? 9.503 21.343 2.871 1.00 62.81 84 SER A CA 1
ATOM 676 C C . SER A 1 84 ? 10.060 19.920 2.986 1.00 62.81 84 SER A C 1
ATOM 678 O O . SER A 1 84 ? 10.246 19.401 4.087 1.00 62.81 84 SER A O 1
ATOM 680 N N . ALA A 1 85 ? 10.398 19.306 1.849 1.00 65.12 85 ALA A N 1
ATOM 681 C CA . ALA A 1 85 ? 10.942 17.944 1.799 1.00 65.12 85 ALA A CA 1
ATOM 682 C C . ALA A 1 85 ? 12.208 17.774 2.658 1.00 65.12 85 ALA A C 1
ATOM 684 O O . ALA A 1 85 ? 12.492 16.695 3.167 1.00 65.12 85 ALA A O 1
ATOM 685 N N . GLN A 1 86 ? 12.978 18.851 2.859 1.00 65.31 86 GLN A N 1
ATOM 686 C CA . GLN A 1 86 ? 14.132 18.836 3.755 1.00 65.31 86 GLN A CA 1
ATOM 687 C C . GLN A 1 86 ? 13.742 18.553 5.205 1.00 65.31 86 GLN A C 1
ATOM 689 O O . GLN A 1 86 ? 14.517 17.900 5.882 1.00 65.31 86 GLN A O 1
ATOM 694 N N . ILE A 1 87 ? 12.593 19.035 5.683 1.00 64.50 87 ILE A N 1
ATOM 695 C CA . ILE A 1 87 ? 12.125 18.841 7.063 1.00 64.50 87 ILE A CA 1
ATOM 696 C C . ILE A 1 87 ? 11.529 17.435 7.238 1.00 64.50 87 ILE A C 1
ATOM 698 O O . ILE A 1 87 ? 11.824 16.764 8.225 1.00 64.50 87 ILE A O 1
ATOM 702 N N . GLU A 1 88 ? 10.761 16.970 6.254 1.00 65.81 88 GLU A N 1
ATOM 703 C CA . GLU A 1 88 ? 10.149 15.634 6.215 1.00 65.81 88 GLU A CA 1
ATOM 704 C C . GLU A 1 88 ? 11.201 14.507 6.208 1.00 65.81 88 GLU A C 1
ATOM 706 O O . GLU A 1 88 ? 11.136 13.568 7.007 1.00 65.81 88 GLU A O 1
ATOM 711 N N . ASN A 1 89 ? 12.253 14.675 5.396 1.00 66.56 89 ASN A N 1
ATOM 712 C CA . ASN A 1 89 ? 13.379 13.746 5.241 1.00 66.56 89 ASN A CA 1
ATOM 713 C C . ASN A 1 89 ? 14.201 13.484 6.511 1.00 66.56 89 ASN A C 1
ATOM 715 O O . ASN A 1 89 ? 15.173 12.731 6.439 1.00 66.56 89 ASN A O 1
ATOM 719 N N . TRP A 1 90 ? 13.891 14.108 7.648 1.00 65.88 90 TRP A N 1
ATOM 720 C CA . TRP A 1 90 ? 14.574 13.852 8.921 1.00 65.88 90 TRP A CA 1
ATOM 721 C C . TRP A 1 90 ? 13.710 13.131 9.945 1.00 65.88 90 TRP A C 1
ATOM 723 O O . TRP A 1 90 ? 14.269 12.487 10.825 1.00 65.88 90 TRP A O 1
ATOM 733 N N . VAL A 1 91 ? 12.384 13.221 9.834 1.00 67.44 91 VAL A N 1
ATOM 734 C CA . VAL A 1 91 ? 11.473 12.763 10.892 1.00 67.44 91 VAL A CA 1
ATOM 735 C C . VAL A 1 91 ? 10.644 11.576 10.427 1.00 67.44 91 VAL A C 1
ATOM 737 O O . VAL A 1 91 ? 10.618 10.560 11.110 1.00 67.44 91 VAL A O 1
ATOM 740 N N . THR A 1 92 ? 10.003 11.674 9.263 1.00 71.50 92 THR A N 1
ATOM 741 C CA . THR A 1 92 ? 9.027 10.665 8.822 1.00 71.50 92 THR A CA 1
ATOM 742 C C . THR A 1 92 ? 9.641 9.660 7.851 1.00 71.50 92 THR A C 1
ATOM 744 O O . THR A 1 92 ? 9.307 8.483 7.904 1.00 71.50 92 THR A O 1
ATOM 747 N N . GLN A 1 93 ? 10.582 10.102 7.001 1.00 80.06 93 GLN A N 1
ATOM 748 C CA . GLN A 1 93 ? 11.187 9.286 5.929 1.00 80.06 93 GLN A CA 1
ATOM 749 C C . GLN A 1 93 ? 10.151 8.618 5.001 1.00 80.06 93 GLN A C 1
ATOM 751 O O . GLN A 1 93 ? 10.467 7.597 4.391 1.00 80.06 93 GLN A O 1
ATOM 756 N N . SER A 1 94 ? 8.926 9.148 4.934 1.00 84.44 94 SER A N 1
ATOM 757 C CA . SER A 1 94 ? 7.771 8.481 4.331 1.00 84.44 94 SER A CA 1
ATOM 758 C C . SER A 1 94 ? 6.918 9.460 3.538 1.00 84.44 94 SER A C 1
ATOM 760 O O . SER A 1 94 ? 6.578 10.517 4.062 1.00 84.44 94 SER A O 1
ATOM 762 N N . ASP A 1 95 ? 6.477 9.056 2.350 1.00 86.00 95 ASP A N 1
ATOM 763 C CA . ASP A 1 95 ? 5.557 9.842 1.524 1.00 86.00 95 ASP A CA 1
ATOM 764 C C . ASP A 1 95 ? 4.106 9.784 2.033 1.00 86.00 95 ASP A C 1
ATOM 766 O O . ASP A 1 95 ? 3.337 10.722 1.820 1.00 86.00 95 ASP A O 1
ATOM 770 N N . ILE A 1 96 ? 3.717 8.677 2.676 1.00 88.38 96 ILE A N 1
ATOM 771 C CA . ILE A 1 96 ? 2.365 8.457 3.200 1.00 88.38 96 ILE A CA 1
ATOM 772 C C . ILE A 1 96 ? 2.441 7.967 4.651 1.00 88.38 96 ILE A C 1
ATOM 774 O O . ILE A 1 96 ? 3.138 7.002 4.955 1.00 88.38 96 ILE A O 1
ATOM 778 N N . GLY A 1 97 ? 1.673 8.593 5.534 1.00 87.94 97 GLY A N 1
ATOM 779 C CA . GLY A 1 97 ? 1.223 8.023 6.794 1.00 87.94 97 GLY A CA 1
ATOM 780 C C . GLY A 1 97 ? -0.134 7.362 6.609 1.00 87.94 97 GLY A C 1
ATOM 781 O O . GLY A 1 97 ? -0.994 7.895 5.917 1.00 87.94 97 GLY A O 1
ATOM 782 N N . MET A 1 98 ? -0.340 6.194 7.198 1.00 85.88 98 MET A N 1
ATOM 783 C CA . MET A 1 98 ? -1.596 5.465 7.085 1.00 85.88 98 MET A CA 1
ATOM 784 C C . MET A 1 98 ? -2.096 5.066 8.465 1.00 85.88 98 MET A C 1
ATOM 786 O O . MET A 1 98 ? -1.381 4.414 9.223 1.00 85.88 98 MET A O 1
ATOM 790 N N . VAL A 1 99 ? -3.332 5.453 8.760 1.00 84.44 99 VAL A N 1
ATOM 791 C CA . VAL A 1 99 ? -4.044 5.155 9.997 1.00 84.44 99 VAL A CA 1
ATOM 792 C C . VAL A 1 99 ? -5.245 4.280 9.654 1.00 84.44 99 VAL A C 1
ATOM 794 O O . VAL A 1 99 ? -6.149 4.683 8.931 1.00 84.44 99 VAL A O 1
ATOM 797 N N . LEU A 1 100 ? -5.259 3.056 10.164 1.00 83.81 100 LEU A N 1
ATOM 798 C CA . LEU A 1 100 ? -6.351 2.103 9.999 1.00 83.81 100 LEU A CA 1
ATOM 799 C C . LEU A 1 100 ? -7.131 2.040 11.301 1.00 83.81 100 LEU A C 1
ATOM 801 O O . LEU A 1 100 ? -6.561 1.716 12.337 1.00 83.81 100 LEU A O 1
ATOM 805 N N . LYS A 1 101 ? -8.423 2.330 11.275 1.00 83.75 101 LYS A N 1
ATOM 806 C CA . LYS A 1 101 ? -9.254 2.396 12.470 1.00 83.75 101 LYS A CA 1
ATOM 807 C C . LYS A 1 101 ? -10.455 1.482 12.324 1.00 83.75 101 LYS A C 1
ATOM 809 O O . LYS A 1 101 ? -11.224 1.591 11.375 1.00 83.75 101 LYS A O 1
ATOM 814 N N . TYR A 1 102 ? -10.627 0.584 13.278 1.00 83.25 102 TYR A N 1
ATOM 815 C CA . TYR A 1 102 ? -11.830 -0.221 13.396 1.00 83.25 102 TYR A CA 1
ATOM 816 C C . TYR A 1 102 ? -12.566 0.168 14.673 1.00 83.25 102 TYR A C 1
ATOM 818 O O . TYR A 1 102 ? -11.990 0.121 15.761 1.00 83.25 102 TYR A O 1
ATOM 826 N N . GLU A 1 103 ? -13.832 0.544 14.542 1.00 85.06 103 GLU A N 1
ATOM 827 C CA . GLU A 1 103 ? -14.707 0.866 15.666 1.00 85.06 103 GLU A CA 1
ATOM 828 C C . GLU A 1 103 ? -15.816 -0.174 15.782 1.00 85.06 103 GLU A C 1
ATOM 830 O O . GLU A 1 103 ? -16.523 -0.466 14.822 1.00 85.06 103 GLU A O 1
ATOM 835 N N . ASP A 1 104 ? -15.985 -0.738 16.971 1.00 82.19 104 ASP A N 1
ATOM 836 C CA . ASP A 1 104 ? -17.046 -1.696 17.262 1.00 82.19 104 ASP A CA 1
ATOM 837 C C . ASP A 1 104 ? -17.977 -1.109 18.319 1.00 82.19 104 ASP A C 1
ATOM 839 O O . ASP A 1 104 ? -17.678 -1.107 19.515 1.00 82.19 104 ASP A O 1
ATOM 843 N N . SER A 1 105 ? -19.114 -0.581 17.870 1.00 84.12 105 SER A N 1
ATOM 844 C CA . SER A 1 105 ? -20.111 0.036 18.745 1.00 84.12 105 SER A CA 1
ATOM 845 C C . SER A 1 105 ? -20.802 -0.989 19.650 1.00 84.12 105 SER A C 1
ATOM 847 O O . SER A 1 105 ? -21.338 -0.617 20.694 1.00 84.12 105 SER A O 1
ATOM 849 N N . PHE A 1 106 ? -20.801 -2.273 19.272 1.00 81.50 106 PHE A N 1
ATOM 850 C CA . PHE A 1 106 ? -21.414 -3.344 20.058 1.00 81.50 106 PHE A CA 1
ATOM 851 C C . PHE A 1 106 ? -20.465 -3.884 21.125 1.00 81.50 106 PHE A C 1
ATOM 853 O O . PHE A 1 106 ? -20.882 -4.140 22.254 1.00 81.50 106 PHE A O 1
ATOM 860 N N . VAL A 1 107 ? -19.189 -4.054 20.776 1.00 82.75 107 VAL A N 1
ATOM 861 C CA . VAL A 1 107 ? -18.146 -4.560 21.671 1.00 82.75 107 VAL A CA 1
ATOM 862 C C . VAL A 1 107 ? -16.937 -3.621 21.606 1.00 82.75 107 VAL A C 1
ATOM 864 O O . VAL A 1 107 ? -15.958 -3.934 20.930 1.00 82.75 107 VAL A O 1
ATOM 867 N N . PRO A 1 108 ? -16.948 -2.482 22.330 1.00 82.38 108 PRO A N 1
ATOM 868 C CA . PRO A 1 108 ? -15.907 -1.454 22.221 1.00 82.38 108 PRO A CA 1
ATOM 869 C C . PRO A 1 108 ? -14.485 -1.957 22.468 1.00 82.38 108 PRO A C 1
ATOM 871 O O . PRO A 1 108 ? -13.542 -1.423 21.891 1.00 82.38 108 PRO A O 1
ATOM 874 N N . THR A 1 109 ? -14.323 -3.017 23.265 1.00 79.50 109 THR A N 1
ATOM 875 C CA . THR A 1 109 ? -13.031 -3.679 23.509 1.00 79.50 109 THR A CA 1
ATOM 876 C C . THR A 1 109 ? -12.415 -4.309 22.256 1.00 79.50 109 THR A C 1
ATOM 878 O O . THR A 1 109 ? -11.229 -4.617 22.267 1.00 79.50 109 THR A O 1
ATOM 881 N N . ASN A 1 110 ? -13.192 -4.493 21.185 1.00 79.12 110 ASN A N 1
ATOM 882 C CA . ASN A 1 110 ? -12.717 -4.958 19.882 1.00 79.12 110 ASN A CA 1
ATOM 883 C C . ASN A 1 110 ? -12.273 -3.812 18.960 1.00 79.12 110 ASN A C 1
ATOM 885 O O . ASN A 1 110 ? -11.797 -4.088 17.859 1.00 79.12 110 ASN A O 1
ATOM 889 N N . SER A 1 111 ? -12.458 -2.552 19.364 1.00 81.12 111 SER A N 1
ATOM 890 C CA . SER A 1 111 ? -12.032 -1.387 18.582 1.00 81.12 111 SER A CA 1
ATOM 891 C C . SER A 1 111 ? -10.517 -1.232 18.629 1.00 81.12 111 SER A C 1
ATOM 893 O O . SER A 1 111 ? -9.884 -1.509 19.650 1.00 81.12 111 SER A O 1
ATOM 895 N N . TRP A 1 112 ? -9.915 -0.772 17.535 1.00 82.06 112 TRP A N 1
ATOM 896 C CA . TRP A 1 112 ? -8.464 -0.703 17.414 1.00 82.06 112 TRP A CA 1
ATOM 897 C C . TRP A 1 112 ? -8.015 0.341 16.379 1.00 82.06 112 TRP A C 1
ATOM 899 O O . TRP A 1 112 ? -8.729 0.604 15.416 1.00 82.06 112 TRP A O 1
ATOM 909 N N . THR A 1 113 ? -6.795 0.878 16.534 1.00 79.12 113 THR A N 1
ATOM 910 C CA . THR A 1 113 ? -6.156 1.805 15.569 1.00 79.12 113 THR A CA 1
ATOM 911 C C . THR A 1 113 ? -4.730 1.381 15.213 1.00 79.12 113 THR A C 1
ATOM 913 O O . THR A 1 113 ? -3.902 1.265 16.112 1.00 79.12 113 THR A O 1
ATOM 916 N N . SER A 1 114 ? -4.441 1.127 13.934 1.00 78.62 114 SER A N 1
ATOM 917 C CA . SER A 1 114 ? -3.130 0.726 13.402 1.00 78.62 114 SER A CA 1
ATOM 918 C C . SER A 1 114 ? -2.505 1.870 12.639 1.00 78.62 114 SER A C 1
ATOM 920 O O . SER A 1 114 ? -3.210 2.625 11.983 1.00 78.62 114 SER A O 1
ATOM 922 N N . SER A 1 115 ? -1.184 1.928 12.668 1.00 80.44 115 SER A N 1
ATOM 923 C CA . SER A 1 115 ? -0.414 3.054 12.167 1.00 80.44 115 SER A CA 1
ATOM 924 C C . SER A 1 115 ? 0.772 2.530 11.360 1.00 80.44 115 SER A C 1
ATOM 926 O O . SER A 1 115 ? 1.513 1.673 11.840 1.00 80.44 115 SER A O 1
ATOM 928 N N . LEU A 1 116 ? 0.938 3.014 10.129 1.00 83.62 116 LEU A N 1
ATOM 929 C CA . LEU A 1 116 ? 1.981 2.595 9.189 1.00 83.62 116 LEU A CA 1
ATOM 930 C C . LEU A 1 116 ? 2.593 3.826 8.515 1.00 83.62 116 LEU A C 1
ATOM 932 O O . LEU A 1 116 ? 1.882 4.774 8.181 1.00 83.62 116 LEU A O 1
ATOM 936 N N . LEU A 1 117 ? 3.899 3.793 8.261 1.00 87.19 117 LEU A N 1
ATOM 937 C CA . LEU A 1 117 ? 4.575 4.776 7.417 1.00 87.19 117 LEU A CA 1
ATOM 938 C C . LEU A 1 117 ? 5.006 4.100 6.115 1.00 87.19 117 LEU A C 1
ATOM 940 O O . LEU A 1 117 ? 5.568 3.008 6.126 1.00 87.19 117 LEU A O 1
ATOM 944 N N . LEU A 1 118 ? 4.734 4.733 4.980 1.00 90.69 118 LEU A N 1
ATOM 945 C CA . LEU A 1 118 ? 4.953 4.174 3.652 1.00 90.69 118 LEU A CA 1
ATOM 946 C C . LEU A 1 118 ? 5.854 5.100 2.833 1.00 90.69 118 LEU A C 1
ATOM 948 O O . LEU A 1 118 ? 5.500 6.238 2.525 1.00 90.69 118 LEU A O 1
ATOM 952 N N . GLN A 1 119 ? 7.015 4.587 2.440 1.00 91.38 119 GLN A N 1
ATOM 953 C CA . GLN A 1 119 ? 7.916 5.235 1.496 1.00 91.38 119 GLN A CA 1
ATOM 954 C C . GLN A 1 119 ? 7.656 4.703 0.088 1.00 91.38 119 GLN A C 1
ATOM 956 O O . GLN A 1 119 ? 7.875 3.522 -0.192 1.00 91.38 119 GLN A O 1
ATOM 961 N N . ALA A 1 120 ? 7.231 5.570 -0.824 1.00 92.94 120 ALA A N 1
ATOM 962 C CA . ALA A 1 120 ? 6.909 5.176 -2.181 1.00 92.94 120 ALA A CA 1
ATOM 963 C C . ALA A 1 120 ? 8.169 4.929 -3.022 1.00 92.94 120 ALA A C 1
ATOM 965 O O . ALA A 1 120 ? 9.170 5.648 -2.921 1.00 92.94 120 ALA A O 1
ATOM 966 N N . LYS A 1 121 ? 8.102 3.905 -3.878 1.00 94.06 121 LYS A N 1
ATOM 967 C CA . LYS A 1 121 ? 9.096 3.574 -4.904 1.00 94.06 121 LYS A CA 1
ATOM 968 C C . LYS A 1 121 ? 8.410 3.043 -6.150 1.00 94.06 121 LYS A C 1
ATOM 970 O O . LYS A 1 121 ? 7.484 2.241 -6.061 1.00 94.06 121 LYS A O 1
ATOM 975 N N . ARG A 1 122 ? 8.892 3.434 -7.329 1.00 94.44 122 ARG A N 1
ATOM 976 C CA . ARG A 1 122 ? 8.365 2.926 -8.604 1.00 94.44 122 ARG A CA 1
ATOM 977 C C . ARG A 1 122 ? 9.346 2.014 -9.314 1.00 94.44 122 ARG A C 1
ATOM 979 O O . ARG A 1 122 ? 10.562 2.173 -9.227 1.00 94.44 122 ARG A O 1
ATOM 986 N N . LEU A 1 123 ? 8.798 1.084 -10.081 1.00 94.56 123 LEU A N 1
ATOM 987 C CA . LEU A 1 123 ? 9.568 0.251 -10.985 1.00 94.56 123 LEU A CA 1
ATOM 988 C C . LEU A 1 123 ? 9.946 1.030 -12.255 1.00 94.56 123 LEU A C 1
ATOM 990 O O . LEU A 1 123 ? 9.137 1.773 -12.824 1.00 94.56 123 LEU A O 1
ATOM 994 N N . PHE A 1 124 ? 11.165 0.817 -12.740 1.00 93.06 124 PHE A N 1
ATOM 995 C CA . PHE A 1 124 ? 11.683 1.455 -13.945 1.00 93.06 124 PHE A CA 1
ATOM 996 C C . PHE A 1 124 ? 11.658 0.481 -15.136 1.00 93.06 124 PHE A C 1
ATOM 998 O O . PHE A 1 124 ? 11.997 -0.704 -14.985 1.00 93.06 124 PHE A O 1
ATOM 1005 N N . PRO A 1 125 ? 11.220 0.946 -16.322 1.00 92.19 125 PRO A N 1
ATOM 1006 C CA . PRO A 1 125 ? 11.246 0.139 -17.535 1.00 92.19 125 PRO A CA 1
ATOM 1007 C C . PRO A 1 125 ? 12.691 -0.105 -17.986 1.00 92.19 125 PRO A C 1
ATOM 1009 O O . PRO A 1 125 ? 13.604 0.637 -17.630 1.00 92.19 125 PRO A O 1
ATOM 1012 N N . ARG A 1 126 ? 12.907 -1.156 -18.780 1.00 86.12 126 ARG A N 1
ATOM 1013 C CA . ARG A 1 126 ? 14.217 -1.480 -19.349 1.00 86.12 126 ARG A CA 1
ATOM 1014 C C . ARG A 1 126 ? 14.326 -1.001 -20.792 1.00 86.12 126 ARG A C 1
ATOM 1016 O O . ARG A 1 126 ? 13.505 -1.361 -21.629 1.00 86.12 126 ARG A O 1
ATOM 1023 N N . GLY A 1 127 ? 15.428 -0.316 -21.092 1.00 73.88 127 GLY A N 1
ATOM 1024 C CA . GLY A 1 127 ? 15.820 0.023 -22.460 1.00 73.88 127 GLY A CA 1
ATOM 1025 C C . GLY A 1 127 ? 15.008 1.163 -23.092 1.00 73.88 127 GLY A C 1
ATOM 1026 O O . GLY A 1 127 ? 14.270 1.867 -22.402 1.00 73.88 127 GLY A O 1
ATOM 1027 N N . PRO A 1 128 ? 15.184 1.399 -24.405 1.00 68.12 128 PRO A N 1
ATOM 1028 C CA . PRO A 1 128 ? 14.439 2.419 -25.129 1.00 68.12 128 PRO A CA 1
ATOM 1029 C C . PRO A 1 128 ? 12.978 1.981 -25.312 1.00 68.12 128 PRO A C 1
ATOM 1031 O O . PRO A 1 128 ? 12.683 1.038 -26.042 1.00 68.12 128 PRO A O 1
ATOM 1034 N N . GLY A 1 129 ? 12.062 2.693 -24.656 1.00 75.94 129 GLY A N 1
ATOM 1035 C CA . GLY A 1 129 ? 10.629 2.393 -24.649 1.00 75.94 129 GLY A CA 1
ATOM 1036 C C . GLY A 1 129 ? 10.127 1.948 -23.275 1.00 75.94 129 GLY A C 1
ATOM 1037 O O . GLY A 1 129 ? 10.897 1.613 -22.381 1.00 75.94 129 GLY A O 1
ATOM 1038 N N . VAL A 1 130 ? 8.809 1.972 -23.084 1.00 84.75 130 VAL A N 1
ATOM 1039 C CA . VAL A 1 130 ? 8.176 1.603 -21.807 1.00 84.75 130 VAL A CA 1
ATOM 1040 C C . VAL A 1 130 ? 7.900 0.110 -21.818 1.00 84.75 130 VAL A C 1
ATOM 1042 O O . VAL A 1 130 ? 6.779 -0.342 -22.032 1.00 84.75 130 VAL A O 1
ATOM 1045 N N . GLN A 1 131 ? 8.980 -0.655 -21.680 1.00 91.50 131 GLN A N 1
ATOM 1046 C CA . GLN A 1 131 ? 8.942 -2.108 -21.612 1.00 91.50 131 GLN A CA 1
ATOM 1047 C C . GLN A 1 131 ? 9.393 -2.566 -20.234 1.00 91.50 131 GLN A C 1
ATOM 1049 O O . GLN A 1 131 ? 10.501 -2.277 -19.779 1.00 91.50 131 GLN A O 1
ATOM 1054 N N . TYR A 1 132 ? 8.510 -3.290 -19.566 1.00 94.75 132 TYR A N 1
ATOM 1055 C CA . TYR A 1 132 ? 8.779 -3.888 -18.272 1.00 94.75 132 TYR A CA 1
ATOM 1056 C C . TYR A 1 132 ? 8.988 -5.387 -18.435 1.00 94.75 132 TYR A C 1
ATOM 1058 O O . TYR A 1 132 ? 8.326 -6.033 -19.240 1.00 94.75 132 TYR A O 1
ATOM 1066 N N . SER A 1 133 ? 9.915 -5.926 -17.653 1.00 95.00 133 SER A N 1
ATOM 1067 C CA . SER A 1 133 ? 10.223 -7.356 -17.602 1.00 95.00 133 SER A CA 1
ATOM 1068 C C . SER A 1 133 ? 10.324 -7.796 -16.147 1.00 95.00 133 SER A C 1
ATOM 1070 O O . SER A 1 133 ? 10.369 -6.968 -15.234 1.00 95.00 133 SER A O 1
ATOM 1072 N N . GLU A 1 134 ? 10.455 -9.095 -15.908 1.00 94.75 134 GLU A N 1
ATOM 1073 C CA . GLU A 1 134 ? 10.676 -9.648 -14.572 1.00 94.75 134 GLU A CA 1
ATOM 1074 C C . GLU A 1 134 ? 11.947 -9.085 -13.900 1.00 94.75 134 GLU A C 1
ATOM 1076 O O . GLU A 1 134 ? 12.063 -9.050 -12.674 1.00 94.75 134 GLU A O 1
ATOM 1081 N N . ALA A 1 135 ? 12.894 -8.606 -14.710 1.00 94.69 135 ALA A N 1
ATOM 1082 C CA . ALA A 1 135 ? 14.173 -8.063 -14.275 1.00 94.69 135 ALA A CA 1
ATOM 1083 C C . ALA A 1 135 ? 14.215 -6.522 -14.220 1.00 94.69 135 ALA A C 1
ATOM 1085 O O . ALA A 1 135 ? 15.278 -5.958 -13.930 1.00 94.69 135 ALA A O 1
ATOM 1086 N N . SER A 1 136 ? 13.096 -5.841 -14.494 1.00 95.12 136 SER A N 1
ATOM 1087 C CA . SER A 1 136 ? 12.922 -4.413 -14.196 1.00 95.12 136 SER A CA 1
ATOM 1088 C C . SER A 1 136 ? 13.137 -4.151 -12.703 1.00 95.12 136 SER A C 1
ATOM 1090 O O . SER A 1 136 ? 12.869 -5.027 -11.877 1.00 95.12 136 SER A O 1
ATOM 1092 N N . ARG A 1 137 ? 13.673 -2.973 -12.364 1.00 94.25 137 ARG A N 1
ATOM 1093 C CA . ARG A 1 137 ? 14.197 -2.656 -11.026 1.00 94.25 137 ARG A CA 1
ATOM 1094 C C . ARG A 1 137 ? 13.599 -1.380 -10.458 1.00 94.25 137 ARG A C 1
ATOM 1096 O O . ARG A 1 137 ? 13.159 -0.512 -11.206 1.00 94.25 137 ARG A O 1
ATOM 1103 N N . PHE A 1 138 ? 13.634 -1.264 -9.138 1.00 91.62 138 PHE A N 1
ATOM 1104 C CA . PHE A 1 138 ? 13.396 -0.007 -8.435 1.00 91.62 138 PHE A CA 1
ATOM 1105 C C . PHE A 1 138 ? 14.707 0.799 -8.448 1.00 91.62 138 PHE A C 1
ATOM 1107 O O . PHE A 1 138 ? 15.619 0.529 -7.668 1.00 91.62 138 PHE A O 1
ATOM 1114 N N . GLU A 1 139 ? 14.859 1.731 -9.392 1.00 70.38 139 GLU A N 1
ATOM 1115 C CA . GLU A 1 139 ? 16.093 2.507 -9.604 1.00 70.38 139 GLU A CA 1
ATOM 1116 C C . GLU A 1 139 ? 16.150 3.758 -8.714 1.00 70.38 139 GLU A C 1
ATOM 1118 O O . GLU A 1 139 ? 16.346 4.860 -9.205 1.00 70.38 139 GLU A O 1
ATOM 1123 N N . SER A 1 140 ? 15.957 3.619 -7.400 1.00 57.38 140 SER A N 1
ATOM 1124 C CA . SER A 1 140 ? 16.246 4.703 -6.437 1.00 57.38 140 SER A CA 1
ATOM 1125 C C . SER A 1 140 ? 16.134 4.266 -4.969 1.00 57.38 140 SER A C 1
ATOM 1127 O O . SER A 1 140 ? 15.636 5.014 -4.123 1.00 57.38 140 SER A O 1
ATOM 1129 N N . SER A 1 141 ? 16.614 3.077 -4.593 1.00 60.97 141 SER A N 1
ATOM 1130 C CA . SER A 1 141 ? 16.906 2.842 -3.172 1.00 60.97 141 SER A CA 1
ATOM 1131 C C . SER A 1 141 ? 18.125 3.697 -2.801 1.00 60.97 141 SER A C 1
ATOM 1133 O O . SER A 1 141 ? 19.250 3.201 -2.841 1.00 60.97 141 SER A O 1
ATOM 1135 N N . ASP A 1 142 ? 17.929 5.000 -2.549 1.00 76.25 142 ASP A N 1
ATOM 1136 C CA . ASP A 1 142 ? 18.962 5.880 -2.000 1.00 76.25 142 ASP A CA 1
ATOM 1137 C C . ASP A 1 142 ? 19.502 5.186 -0.742 1.00 76.25 142 ASP A C 1
ATOM 1139 O O . ASP A 1 142 ? 18.757 5.060 0.235 1.00 76.25 142 ASP A O 1
ATOM 1143 N N . PRO A 1 143 ? 20.762 4.706 -0.741 1.00 81.81 143 PRO A N 1
ATOM 1144 C CA . PRO A 1 143 ? 21.293 3.959 0.391 1.00 81.81 143 PRO A CA 1
ATOM 1145 C C . PRO A 1 143 ? 21.252 4.780 1.680 1.00 81.81 143 PRO A C 1
ATOM 1147 O O . PRO A 1 143 ? 21.122 4.217 2.764 1.00 81.81 143 PRO A O 1
ATOM 1150 N N . LYS A 1 144 ? 21.314 6.115 1.569 1.00 84.06 144 LYS A N 1
ATOM 1151 C CA . LYS A 1 144 ? 21.186 7.012 2.717 1.00 84.06 144 LYS A CA 1
ATOM 1152 C C . LYS A 1 144 ? 19.751 7.046 3.236 1.00 84.06 144 LYS A C 1
ATOM 1154 O O . LYS A 1 144 ? 19.569 6.997 4.446 1.00 84.06 144 LYS A O 1
ATOM 1159 N N . GLN A 1 145 ? 18.747 7.127 2.359 1.00 83.44 145 GLN A N 1
ATOM 1160 C CA . GLN A 1 145 ? 17.334 7.047 2.754 1.00 83.44 145 GLN A CA 1
ATOM 1161 C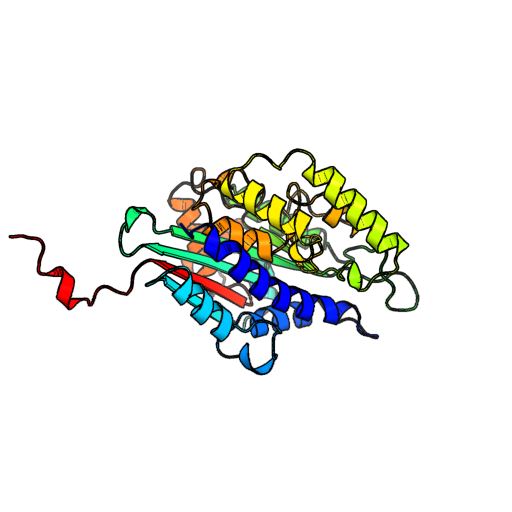 C . GLN A 1 145 ? 17.017 5.693 3.384 1.00 83.44 145 GLN A C 1
ATOM 1163 O O . GLN A 1 145 ? 16.445 5.649 4.466 1.00 83.44 145 GLN A O 1
ATOM 1168 N N . HIS A 1 146 ? 17.456 4.602 2.756 1.00 87.75 146 HIS A N 1
ATOM 1169 C CA . HIS A 1 146 ? 17.275 3.260 3.296 1.00 87.75 146 HIS A CA 1
ATOM 1170 C C . HIS A 1 146 ? 17.930 3.115 4.677 1.00 87.75 146 HIS A C 1
ATOM 1172 O O . HIS A 1 146 ? 17.285 2.647 5.607 1.00 87.75 146 HIS A O 1
ATOM 1178 N N . GLY A 1 147 ? 19.166 3.600 4.850 1.00 86.56 147 GLY A N 1
ATOM 1179 C CA . GLY A 1 147 ? 19.830 3.613 6.157 1.00 86.56 147 GLY A CA 1
ATOM 1180 C C . GLY A 1 147 ? 19.064 4.414 7.216 1.00 86.56 147 GLY A C 1
ATOM 1181 O O . GLY A 1 147 ? 18.920 3.950 8.340 1.00 86.56 147 GLY A O 1
ATOM 1182 N N . ARG A 1 148 ? 18.505 5.583 6.864 1.00 85.38 148 ARG A N 1
ATOM 1183 C CA . ARG A 1 148 ? 17.664 6.371 7.788 1.00 85.38 148 ARG A CA 1
ATOM 1184 C C . ARG A 1 148 ? 16.380 5.638 8.181 1.00 85.38 148 ARG A C 1
ATOM 1186 O O . ARG A 1 148 ? 16.006 5.683 9.346 1.00 85.38 148 ARG A O 1
ATOM 1193 N N . ILE A 1 149 ? 15.736 4.960 7.231 1.00 87.75 149 ILE A N 1
ATOM 1194 C CA . ILE A 1 149 ? 14.544 4.136 7.474 1.00 87.75 149 ILE A CA 1
ATOM 1195 C C . ILE A 1 149 ? 14.868 2.993 8.443 1.00 87.75 149 ILE A C 1
ATOM 1197 O O . ILE A 1 149 ? 14.170 2.821 9.439 1.00 87.75 149 ILE A O 1
ATOM 1201 N N . MET A 1 150 ? 15.958 2.262 8.196 1.00 87.62 150 MET A N 1
ATOM 1202 C CA . MET A 1 150 ? 16.392 1.166 9.066 1.00 87.62 150 MET A CA 1
ATOM 1203 C C . MET A 1 150 ? 16.705 1.654 10.484 1.00 87.62 150 MET A C 1
ATOM 1205 O O . MET A 1 150 ? 16.233 1.055 11.444 1.00 87.62 150 MET A O 1
ATOM 1209 N N . ASN A 1 151 ? 17.409 2.782 10.618 1.00 84.69 151 ASN A N 1
ATOM 1210 C CA . ASN A 1 151 ? 17.706 3.378 11.922 1.00 84.69 151 ASN A CA 1
ATOM 1211 C C . ASN A 1 151 ? 16.433 3.799 12.674 1.00 84.69 151 ASN A C 1
ATOM 1213 O O . ASN A 1 151 ? 16.369 3.655 13.891 1.00 84.69 151 ASN A O 1
ATOM 1217 N N . LEU A 1 152 ? 15.424 4.329 11.972 1.00 82.00 152 LEU A N 1
ATOM 1218 C CA . LEU A 1 152 ? 14.152 4.715 12.589 1.00 82.00 152 LEU A CA 1
ATOM 1219 C C . LEU A 1 152 ? 13.374 3.485 13.077 1.00 82.00 152 LEU A C 1
ATOM 1221 O O . LEU A 1 152 ? 12.884 3.486 14.205 1.00 82.00 152 LEU A O 1
ATOM 1225 N N . ASN A 1 153 ? 13.311 2.424 12.269 1.00 84.56 153 ASN A N 1
ATOM 1226 C CA . ASN A 1 153 ? 12.682 1.164 12.669 1.00 84.56 153 ASN A CA 1
ATOM 1227 C C . ASN A 1 153 ? 13.418 0.515 13.859 1.00 84.56 153 ASN A C 1
ATOM 1229 O O . ASN A 1 153 ? 12.775 0.035 14.791 1.00 84.56 153 ASN A O 1
ATOM 1233 N N . GLU A 1 154 ? 14.755 0.551 13.876 1.00 84.81 154 GLU A N 1
ATOM 1234 C CA . GLU A 1 154 ? 15.569 0.067 15.001 1.00 84.81 154 GLU A CA 1
ATOM 1235 C C . GLU A 1 154 ? 15.315 0.881 16.277 1.00 84.81 154 GLU A C 1
ATOM 1237 O O . GLU A 1 154 ? 15.082 0.303 17.339 1.00 84.81 154 GLU A O 1
ATOM 1242 N N . LEU A 1 155 ? 15.281 2.214 16.169 1.00 79.94 155 LEU A N 1
ATOM 1243 C CA . LEU A 1 155 ? 15.019 3.118 17.291 1.00 79.94 155 LEU A CA 1
ATOM 1244 C C . LEU A 1 155 ? 13.654 2.857 17.939 1.00 79.94 155 LEU A C 1
ATOM 1246 O O . LEU A 1 155 ? 13.529 2.880 19.163 1.00 79.94 155 LEU A O 1
ATOM 1250 N N . LEU A 1 156 ? 12.632 2.615 17.119 1.00 76.62 156 LEU A N 1
ATOM 1251 C CA . LEU A 1 156 ? 11.273 2.330 17.582 1.00 76.62 156 LEU A CA 1
ATOM 1252 C C . LEU A 1 156 ? 11.081 0.851 17.960 1.00 76.62 156 LEU A C 1
ATOM 1254 O O . LEU A 1 156 ? 10.098 0.494 18.612 1.00 76.62 156 LEU A O 1
ATOM 1258 N N . GLY A 1 157 ? 12.027 -0.013 17.585 1.00 76.12 157 GLY A N 1
ATOM 1259 C CA . GLY A 1 157 ? 11.967 -1.456 17.789 1.00 76.12 157 GLY A CA 1
ATOM 1260 C C . GLY A 1 157 ? 10.794 -2.124 17.067 1.00 76.12 157 GLY A C 1
ATOM 1261 O O . GLY A 1 157 ? 10.270 -3.119 17.565 1.00 76.12 157 GLY A O 1
ATOM 1262 N N . CYS A 1 158 ? 10.352 -1.567 15.937 1.00 76.25 158 CYS A N 1
ATOM 1263 C CA . CYS A 1 158 ? 9.297 -2.129 15.097 1.00 76.25 158 CYS A CA 1
ATOM 1264 C C . CYS A 1 158 ? 9.495 -1.776 13.617 1.00 76.25 158 CYS A C 1
ATOM 1266 O O . CYS A 1 158 ? 10.111 -0.768 13.277 1.00 76.25 158 CYS A O 1
ATOM 1268 N N . ASP A 1 159 ? 8.939 -2.597 12.722 1.00 78.75 159 ASP A N 1
ATOM 1269 C CA . ASP A 1 159 ? 8.931 -2.346 11.273 1.00 78.75 159 ASP A CA 1
ATOM 1270 C C . ASP A 1 159 ? 7.820 -1.347 10.899 1.00 78.75 159 ASP A C 1
ATOM 1272 O O . ASP A 1 159 ? 6.824 -1.699 10.257 1.00 78.75 159 ASP A O 1
ATOM 1276 N N . LEU A 1 160 ? 7.957 -0.111 11.393 1.00 80.00 160 LEU A N 1
ATOM 1277 C CA . LEU A 1 160 ? 6.980 0.961 11.206 1.00 80.00 160 LEU A CA 1
ATOM 1278 C C . LEU A 1 160 ? 6.972 1.481 9.769 1.00 80.00 160 LEU A C 1
ATOM 1280 O O . LEU A 1 160 ? 5.908 1.649 9.170 1.00 80.00 160 LEU A O 1
ATOM 1284 N N . VAL A 1 161 ? 8.160 1.788 9.247 1.00 86.94 161 VAL A N 1
ATOM 1285 C CA . VAL A 1 161 ? 8.326 2.313 7.896 1.00 86.94 161 VAL A CA 1
ATOM 1286 C C . VAL A 1 161 ? 8.492 1.152 6.930 1.00 86.94 161 VAL A C 1
ATOM 1288 O O . VAL A 1 161 ? 9.405 0.341 7.070 1.00 86.94 161 VAL A O 1
ATOM 1291 N N . LYS A 1 162 ? 7.629 1.108 5.920 1.00 89.69 162 LYS A N 1
ATOM 1292 C CA . LYS A 1 162 ? 7.590 0.097 4.861 1.00 89.69 162 LYS A CA 1
ATOM 1293 C C . LYS A 1 162 ? 7.725 0.762 3.499 1.00 89.69 162 LYS A C 1
ATOM 1295 O O . LYS A 1 162 ? 7.529 1.968 3.357 1.00 89.69 162 LYS A O 1
ATOM 1300 N N . TYR A 1 163 ? 8.029 -0.022 2.472 1.00 93.00 163 TYR A N 1
ATOM 1301 C CA . TYR A 1 163 ? 8.041 0.470 1.098 1.00 93.00 163 TYR A CA 1
ATOM 1302 C C . TYR A 1 163 ? 6.703 0.226 0.413 1.00 93.00 163 TYR A C 1
ATOM 1304 O O . TYR A 1 163 ? 6.211 -0.898 0.401 1.00 93.00 163 TYR A O 1
ATOM 1312 N N . LEU A 1 164 ? 6.161 1.260 -0.222 1.00 94.56 164 LEU A N 1
ATOM 1313 C CA . LEU A 1 164 ? 5.034 1.168 -1.141 1.00 94.56 164 LEU A CA 1
ATOM 1314 C C . LEU A 1 164 ? 5.571 1.102 -2.574 1.00 94.56 164 LEU A C 1
ATOM 1316 O O . LEU A 1 164 ? 6.176 2.047 -3.074 1.00 94.56 164 LEU A O 1
ATOM 1320 N N . LEU A 1 165 ? 5.392 -0.037 -3.228 1.00 95.81 165 LEU A N 1
ATOM 1321 C CA . LEU A 1 165 ? 6.002 -0.374 -4.505 1.00 95.81 165 LEU A CA 1
ATOM 1322 C C . LEU A 1 165 ? 4.982 -0.291 -5.638 1.00 95.81 165 LEU A C 1
ATOM 1324 O O . LEU A 1 165 ? 4.061 -1.106 -5.714 1.00 95.81 165 LEU A O 1
ATOM 1328 N N . TYR A 1 166 ? 5.207 0.628 -6.572 1.00 97.19 166 TYR A N 1
ATOM 1329 C CA . TYR A 1 166 ? 4.421 0.744 -7.796 1.00 97.19 166 TYR A CA 1
ATOM 1330 C C . TYR A 1 166 ? 5.023 -0.099 -8.921 1.00 97.19 166 TYR A C 1
ATOM 1332 O O . TYR A 1 166 ? 6.162 0.113 -9.349 1.00 97.19 166 TYR A O 1
ATOM 1340 N N . CYS A 1 167 ? 4.225 -1.029 -9.428 1.00 96.50 167 CYS A N 1
ATOM 1341 C CA . CYS A 1 167 ? 4.549 -2.010 -10.452 1.00 96.50 167 CYS A CA 1
ATOM 1342 C C . CYS A 1 167 ? 3.496 -1.992 -11.576 1.00 96.50 167 CYS A C 1
ATOM 1344 O O . CYS A 1 167 ? 2.316 -1.739 -11.331 1.00 96.50 167 CYS A O 1
ATOM 1346 N N . PRO A 1 168 ? 3.880 -2.292 -12.827 1.00 95.69 168 PRO A N 1
ATOM 1347 C CA . PRO A 1 168 ? 2.903 -2.581 -13.867 1.00 95.69 168 PRO A CA 1
ATOM 1348 C C . PRO A 1 168 ? 2.166 -3.884 -13.540 1.00 95.69 168 PRO A C 1
ATOM 1350 O O . PRO A 1 168 ? 2.770 -4.851 -13.068 1.00 95.69 168 PRO A O 1
ATOM 1353 N N . ARG A 1 169 ? 0.867 -3.944 -13.845 1.00 95.62 169 ARG A N 1
ATOM 1354 C CA . ARG A 1 169 ? 0.105 -5.188 -13.683 1.00 95.62 169 ARG A CA 1
ATOM 1355 C C . ARG A 1 169 ? 0.563 -6.234 -14.700 1.00 95.62 169 ARG A C 1
ATOM 1357 O O . ARG A 1 169 ? 0.756 -5.877 -15.866 1.00 95.62 169 ARG A O 1
ATOM 1364 N N . PRO A 1 170 ? 0.621 -7.530 -14.343 1.00 95.25 170 PRO A N 1
ATOM 1365 C CA . PRO A 1 170 ? 0.960 -8.608 -15.274 1.00 95.25 170 PRO A CA 1
ATOM 1366 C C . PRO A 1 170 ? 0.114 -8.620 -16.553 1.00 95.25 170 PRO A C 1
ATOM 1368 O O . PRO A 1 170 ? 0.623 -8.964 -17.612 1.00 95.25 170 PRO A O 1
ATOM 1371 N N . SER A 1 171 ? -1.152 -8.198 -16.482 1.00 93.94 171 SER A N 1
ATOM 1372 C CA . SER A 1 171 ? -2.054 -8.093 -17.640 1.00 93.94 171 SER A CA 1
ATOM 1373 C C . SER A 1 171 ? -1.624 -7.050 -18.679 1.00 93.94 171 SER A C 1
ATOM 1375 O O . SER A 1 171 ? -2.045 -7.132 -19.829 1.00 93.94 171 SER A O 1
ATOM 1377 N N . SER A 1 172 ? -0.783 -6.089 -18.294 1.00 93.69 172 SER A N 1
ATOM 1378 C CA . SER A 1 172 ? -0.190 -5.092 -19.196 1.00 93.69 172 SER A CA 1
ATOM 1379 C C . SER A 1 172 ? 1.193 -5.476 -19.736 1.00 93.69 172 SER A C 1
ATOM 1381 O O . SER A 1 172 ? 1.780 -4.713 -20.501 1.00 93.69 172 SER A O 1
ATOM 1383 N N . LEU A 1 173 ? 1.722 -6.637 -19.343 1.00 94.62 173 LEU A N 1
ATOM 1384 C CA . LEU A 1 173 ? 3.038 -7.123 -19.757 1.00 94.62 173 LEU A CA 1
ATOM 1385 C C . LEU A 1 173 ? 2.924 -8.103 -20.926 1.00 94.62 173 LEU A C 1
ATOM 1387 O O . LEU A 1 173 ? 1.840 -8.575 -21.276 1.00 94.62 173 LEU A O 1
ATOM 1391 N N . ASP A 1 174 ? 4.062 -8.444 -21.529 1.00 94.38 174 ASP A N 1
ATOM 1392 C CA . ASP A 1 174 ? 4.097 -9.529 -22.499 1.00 94.38 174 ASP A CA 1
ATOM 1393 C C . ASP A 1 174 ? 3.724 -10.870 -21.839 1.00 94.38 174 ASP A C 1
ATOM 1395 O O . ASP A 1 174 ? 3.907 -11.089 -20.636 1.00 94.38 174 ASP A O 1
ATOM 1399 N N . LYS A 1 175 ? 3.202 -11.795 -22.650 1.00 95.44 175 LYS A N 1
ATOM 1400 C CA . LYS A 1 175 ? 2.667 -13.076 -22.166 1.00 95.44 175 LYS A CA 1
ATOM 1401 C C . LYS A 1 175 ? 3.701 -13.910 -21.407 1.00 95.44 175 LYS A C 1
ATOM 1403 O O . LYS A 1 175 ? 3.326 -14.604 -20.463 1.00 95.44 175 LYS A O 1
ATOM 1408 N N . LEU A 1 176 ? 4.973 -13.869 -21.811 1.00 95.75 176 LEU A N 1
ATOM 1409 C CA . LEU A 1 176 ? 6.024 -14.667 -21.185 1.00 95.75 176 LEU A CA 1
ATOM 1410 C C . LEU A 1 176 ? 6.353 -14.117 -19.796 1.00 95.75 176 LEU A C 1
ATOM 1412 O O . LEU A 1 176 ? 6.398 -14.884 -18.831 1.00 95.75 176 LEU A O 1
ATOM 1416 N N . THR A 1 177 ? 6.524 -12.800 -19.682 1.00 95.81 177 THR A N 1
ATOM 1417 C CA . THR A 1 177 ? 6.732 -12.135 -18.393 1.00 95.81 177 THR A CA 1
ATOM 1418 C C . THR A 1 177 ? 5.539 -12.373 -17.472 1.00 95.81 177 THR A C 1
ATOM 1420 O O . THR A 1 177 ? 5.719 -12.827 -16.343 1.00 95.81 177 THR A O 1
ATOM 1423 N N . ALA A 1 178 ? 4.312 -12.157 -17.956 1.00 95.38 178 ALA A N 1
ATOM 1424 C CA . ALA A 1 178 ? 3.099 -12.372 -17.170 1.00 95.38 178 ALA A CA 1
ATOM 1425 C C . ALA A 1 178 ? 3.000 -13.812 -16.628 1.00 95.38 178 ALA A C 1
ATOM 1427 O O . ALA A 1 178 ? 2.721 -14.007 -15.442 1.00 95.38 178 ALA A O 1
ATOM 1428 N N . ALA A 1 179 ? 3.295 -14.814 -17.465 1.00 94.88 179 ALA A N 1
ATOM 1429 C CA . ALA A 1 179 ? 3.300 -16.221 -17.072 1.00 94.88 179 ALA A CA 1
ATOM 1430 C C . ALA A 1 179 ? 4.389 -16.544 -16.035 1.00 94.88 179 ALA A C 1
ATOM 1432 O O . ALA A 1 179 ? 4.113 -17.235 -15.053 1.00 94.88 179 ALA A O 1
ATOM 1433 N N . LYS A 1 180 ? 5.609 -16.009 -16.196 1.00 96.38 180 LYS A N 1
ATOM 1434 C CA . LYS A 1 180 ? 6.680 -16.153 -15.193 1.00 96.38 180 LYS A CA 1
ATOM 1435 C C . LYS A 1 180 ? 6.279 -15.564 -13.845 1.00 96.38 180 LYS A C 1
ATOM 1437 O O . LYS A 1 180 ? 6.469 -16.213 -12.820 1.00 96.38 180 LYS A O 1
ATOM 1442 N N . LEU A 1 181 ? 5.725 -14.352 -13.831 1.00 95.62 181 LEU A N 1
ATOM 1443 C CA . LEU A 1 181 ? 5.302 -13.703 -12.588 1.00 95.62 181 LEU A CA 1
ATOM 1444 C C . LEU A 1 181 ? 4.178 -14.489 -11.903 1.00 95.62 181 LEU A C 1
ATOM 1446 O O . LEU A 1 181 ? 4.212 -14.654 -10.687 1.00 95.62 181 LEU A O 1
ATOM 1450 N N . ALA A 1 182 ? 3.225 -15.028 -12.670 1.00 92.75 182 ALA A N 1
ATOM 1451 C CA . ALA A 1 182 ? 2.189 -15.911 -12.137 1.00 92.75 182 ALA A CA 1
ATOM 1452 C C . ALA A 1 182 ? 2.778 -17.186 -11.513 1.00 92.75 182 ALA A C 1
ATOM 1454 O O . ALA A 1 182 ? 2.407 -17.552 -10.400 1.00 92.75 182 ALA A O 1
ATOM 1455 N N . HIS A 1 183 ? 3.744 -17.821 -12.183 1.00 93.06 183 HIS A N 1
ATOM 1456 C CA . HIS A 1 183 ? 4.439 -18.991 -11.649 1.00 93.06 183 HIS A CA 1
ATOM 1457 C C . HIS A 1 183 ? 5.151 -18.688 -10.321 1.00 93.06 183 HIS A C 1
ATOM 1459 O O . HIS A 1 183 ? 4.987 -19.433 -9.357 1.00 93.06 183 HIS A O 1
ATOM 1465 N N . LEU A 1 184 ? 5.882 -17.569 -10.240 1.00 93.69 184 LEU A N 1
ATOM 1466 C CA . LEU A 1 184 ? 6.578 -17.149 -9.019 1.00 93.69 184 LEU A CA 1
ATOM 1467 C C . LEU A 1 184 ? 5.614 -16.876 -7.856 1.00 93.69 184 LEU A C 1
ATOM 1469 O O . LEU A 1 184 ? 5.886 -17.315 -6.738 1.00 93.69 184 LEU A O 1
ATOM 1473 N N . ARG A 1 185 ? 4.475 -16.214 -8.114 1.00 91.12 185 ARG A N 1
ATOM 1474 C CA . ARG A 1 185 ? 3.431 -16.013 -7.093 1.00 91.12 185 ARG A CA 1
ATOM 1475 C C . ARG A 1 185 ? 2.930 -17.346 -6.550 1.00 91.12 185 ARG A C 1
ATOM 1477 O O . ARG A 1 185 ? 2.917 -17.549 -5.340 1.00 91.12 185 ARG A O 1
ATOM 1484 N N . ASN A 1 186 ? 2.551 -18.260 -7.443 1.00 87.81 186 ASN A N 1
ATOM 1485 C CA . ASN A 1 186 ? 1.986 -19.554 -7.061 1.00 87.81 186 ASN A CA 1
ATOM 1486 C C . ASN A 1 186 ? 2.977 -20.388 -6.241 1.00 87.81 186 ASN A C 1
ATOM 1488 O O . ASN A 1 186 ? 2.589 -20.993 -5.245 1.00 87.81 186 ASN A O 1
ATOM 1492 N N . LEU A 1 187 ? 4.264 -20.373 -6.610 1.00 88.38 187 LEU A N 1
ATOM 1493 C CA . LEU A 1 187 ? 5.312 -21.022 -5.821 1.00 88.38 187 LEU A CA 1
ATOM 1494 C C . LEU A 1 187 ? 5.419 -20.441 -4.408 1.00 88.38 187 LEU A C 1
ATOM 1496 O O . LEU A 1 187 ? 5.621 -21.191 -3.455 1.00 88.38 187 LEU A O 1
ATOM 1500 N N . SER A 1 188 ? 5.282 -19.121 -4.259 1.00 85.38 188 SER A N 1
ATOM 1501 C CA . SER A 1 188 ? 5.398 -18.483 -2.948 1.00 85.38 188 SER A CA 1
ATOM 1502 C C . SER A 1 188 ? 4.231 -18.819 -2.021 1.00 85.38 188 SER A C 1
ATOM 1504 O O . SER A 1 188 ? 4.456 -19.071 -0.839 1.00 85.38 188 SER A O 1
ATOM 1506 N N . MET A 1 189 ? 3.018 -18.907 -2.575 1.00 81.94 189 MET A N 1
ATOM 1507 C CA . MET A 1 189 ? 1.773 -19.149 -1.832 1.00 81.94 189 MET A CA 1
ATOM 1508 C C . MET A 1 189 ? 1.510 -20.622 -1.491 1.00 81.94 189 MET A C 1
ATOM 1510 O O . MET A 1 189 ? 0.574 -20.912 -0.753 1.00 81.94 189 MET A O 1
ATOM 1514 N N . ASN A 1 190 ? 2.320 -21.559 -1.993 1.00 74.56 190 ASN A N 1
ATOM 1515 C CA . ASN A 1 190 ? 2.097 -23.003 -1.838 1.00 74.56 190 ASN A CA 1
ATOM 1516 C C . ASN A 1 190 ? 2.026 -23.482 -0.364 1.00 74.56 190 ASN A C 1
ATOM 1518 O O . ASN A 1 190 ? 1.535 -24.574 -0.102 1.00 74.56 190 ASN A O 1
ATOM 1522 N N . GLY A 1 191 ? 2.509 -22.685 0.600 1.00 64.50 191 GLY A N 1
ATOM 1523 C CA . GLY A 1 191 ? 2.470 -22.998 2.037 1.00 64.50 191 GLY A CA 1
ATOM 1524 C C . GLY A 1 191 ? 1.362 -22.311 2.851 1.00 64.50 191 GLY A C 1
ATOM 1525 O O . GLY A 1 191 ? 1.151 -22.693 3.997 1.00 64.50 191 GLY A O 1
ATOM 1526 N N . ASP A 1 192 ? 0.639 -21.339 2.282 1.00 62.41 192 ASP A N 1
ATOM 1527 C CA . ASP A 1 192 ? -0.129 -20.335 3.051 1.00 62.41 192 ASP A CA 1
ATOM 1528 C C . ASP A 1 192 ? -1.661 -20.552 3.040 1.00 62.41 192 ASP A C 1
ATOM 1530 O O . ASP A 1 192 ? -2.424 -19.710 3.512 1.00 62.41 192 ASP A O 1
ATOM 1534 N N . ILE A 1 193 ? -2.147 -21.668 2.488 1.00 57.12 193 ILE A N 1
ATOM 1535 C CA . ILE A 1 193 ? -3.574 -21.861 2.147 1.00 57.12 193 ILE A CA 1
ATOM 1536 C C . ILE A 1 193 ? -4.461 -22.205 3.373 1.00 57.12 193 ILE A C 1
ATOM 1538 O O . ILE A 1 193 ? -5.683 -22.241 3.260 1.00 57.12 193 ILE A O 1
ATOM 1542 N N . PHE A 1 194 ? -3.895 -22.414 4.567 1.00 53.19 194 PHE A N 1
ATOM 1543 C CA . PHE A 1 194 ? -4.616 -23.033 5.697 1.00 53.19 194 PHE A CA 1
ATOM 1544 C C . PHE A 1 194 ? -5.129 -22.088 6.797 1.00 53.19 194 PHE A C 1
ATOM 1546 O O . PHE A 1 194 ? -5.522 -22.551 7.865 1.00 53.19 194 PHE A O 1
ATOM 1553 N N . ASP A 1 195 ? -5.173 -20.781 6.554 1.00 58.28 195 ASP A N 1
ATOM 1554 C CA . ASP A 1 195 ? -5.806 -19.827 7.473 1.00 58.28 195 ASP A CA 1
ATOM 1555 C C . ASP A 1 195 ? -7.321 -19.711 7.177 1.00 58.28 195 ASP A C 1
ATOM 1557 O O . ASP A 1 195 ? -7.714 -19.600 6.021 1.00 58.28 195 ASP A O 1
ATOM 1561 N N . PHE A 1 196 ? -8.211 -19.764 8.174 1.00 63.00 196 PHE A N 1
ATOM 1562 C CA . PHE A 1 196 ? -9.661 -19.906 7.950 1.00 63.00 196 PHE A CA 1
ATOM 1563 C C . PHE A 1 196 ? -10.277 -18.766 7.123 1.00 63.00 196 PHE A C 1
ATOM 1565 O O . PHE A 1 196 ? -10.981 -19.026 6.147 1.00 63.00 196 PHE A O 1
ATOM 1572 N N . ALA A 1 197 ? -10.031 -17.504 7.488 1.00 66.56 197 ALA A N 1
ATOM 1573 C CA . ALA A 1 197 ? -10.602 -16.362 6.766 1.00 66.56 197 ALA A CA 1
ATOM 1574 C C . ALA A 1 197 ? -9.750 -15.990 5.544 1.00 66.56 197 ALA A C 1
ATOM 1576 O O . ALA A 1 197 ? -10.272 -15.841 4.435 1.00 66.56 197 ALA A O 1
ATOM 1577 N N . ARG A 1 198 ? -8.427 -15.895 5.733 1.00 70.56 198 ARG A N 1
ATOM 1578 C CA . ARG A 1 198 ? -7.470 -15.545 4.675 1.00 70.56 198 ARG A CA 1
ATOM 1579 C C . ARG A 1 198 ? -7.352 -16.637 3.622 1.00 70.56 198 ARG A C 1
ATOM 1581 O O . ARG A 1 198 ? -7.405 -16.326 2.442 1.00 70.56 198 ARG A O 1
ATOM 1588 N N . GLY A 1 199 ? -7.221 -17.895 4.021 1.00 74.00 199 GLY A N 1
ATOM 1589 C CA . GLY A 1 199 ? -7.137 -19.044 3.121 1.00 74.00 199 GLY A CA 1
ATOM 1590 C C . GLY A 1 199 ? -8.419 -19.244 2.320 1.00 74.00 199 GLY A C 1
ATOM 1591 O O . GLY A 1 199 ? -8.335 -19.494 1.123 1.00 74.00 199 GLY A O 1
ATOM 1592 N N . LEU A 1 200 ? -9.603 -19.021 2.908 1.00 75.56 200 LEU A N 1
ATOM 1593 C CA . LEU A 1 200 ? -10.863 -19.054 2.152 1.00 75.56 200 LEU A CA 1
ATOM 1594 C C . LEU A 1 200 ? -10.963 -17.904 1.138 1.00 75.56 200 LEU A C 1
ATOM 1596 O O . LEU A 1 200 ? -11.373 -18.127 -0.003 1.00 75.56 200 LEU A O 1
ATOM 1600 N N . ALA A 1 201 ? -10.594 -16.680 1.529 1.00 74.81 201 ALA A N 1
ATOM 1601 C CA . ALA A 1 201 ? -10.560 -15.545 0.609 1.00 74.81 201 ALA A CA 1
ATOM 1602 C C . ALA A 1 201 ? -9.533 -15.767 -0.514 1.00 74.81 201 ALA A C 1
ATOM 1604 O O . ALA A 1 201 ? -9.843 -15.550 -1.682 1.00 74.81 201 ALA A O 1
ATOM 1605 N N . LEU A 1 202 ? -8.342 -16.264 -0.170 1.00 78.50 202 LEU A N 1
ATOM 1606 C CA . LEU A 1 202 ? -7.270 -16.585 -1.108 1.00 78.50 202 LEU A CA 1
ATOM 1607 C C . LEU A 1 202 ? -7.683 -17.701 -2.068 1.00 78.50 202 LEU A C 1
ATOM 1609 O O . LEU A 1 202 ? -7.447 -17.590 -3.265 1.00 78.50 202 LEU A O 1
ATOM 1613 N N . HIS A 1 203 ? -8.345 -18.745 -1.570 1.00 78.00 203 HIS A N 1
ATOM 1614 C CA . HIS A 1 203 ? -8.881 -19.826 -2.390 1.00 78.00 203 HIS A CA 1
ATOM 1615 C C . HIS A 1 203 ? -9.869 -19.295 -3.429 1.00 78.00 203 HIS A C 1
ATOM 1617 O O . HIS A 1 203 ? -9.698 -19.543 -4.620 1.00 78.00 203 HIS A O 1
ATOM 1623 N N . ARG A 1 204 ? -10.861 -18.509 -2.992 1.00 79.62 204 ARG A N 1
ATOM 1624 C CA . ARG A 1 204 ? -11.847 -17.889 -3.893 1.00 79.62 204 ARG A CA 1
ATOM 1625 C C . ARG A 1 204 ? -11.186 -16.983 -4.926 1.00 79.62 204 ARG A C 1
ATOM 1627 O O . ARG A 1 204 ? -11.574 -16.991 -6.089 1.00 79.62 204 ARG A O 1
ATOM 1634 N N . GLU A 1 2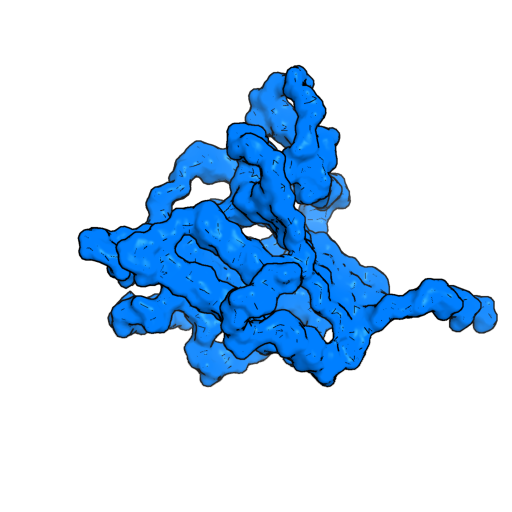05 ? -10.182 -16.219 -4.511 1.00 81.75 205 GLU A N 1
ATOM 1635 C CA . GLU A 1 205 ? -9.437 -15.353 -5.418 1.00 81.75 205 GLU A CA 1
ATOM 1636 C C . GLU A 1 205 ? -8.670 -16.160 -6.475 1.00 81.75 205 GLU A C 1
ATOM 1638 O O . GLU A 1 205 ? -8.676 -15.805 -7.654 1.00 81.75 205 GLU A O 1
ATOM 1643 N N . LEU A 1 206 ? -8.026 -17.259 -6.079 1.00 81.50 206 LEU A N 1
ATOM 1644 C CA . LEU A 1 206 ? -7.321 -18.146 -7.003 1.00 81.50 206 LEU A CA 1
ATOM 1645 C C . LEU A 1 206 ? -8.288 -18.815 -7.991 1.00 81.50 206 LEU A C 1
ATOM 1647 O O . LEU A 1 206 ? -7.969 -18.892 -9.177 1.00 81.50 206 LEU A O 1
ATOM 1651 N N . GLU A 1 207 ? -9.482 -19.218 -7.544 1.00 80.50 207 GLU A N 1
ATOM 1652 C CA . GLU A 1 207 ? -10.553 -19.715 -8.422 1.00 80.50 207 GLU A CA 1
ATOM 1653 C C . GLU A 1 207 ? -11.037 -18.648 -9.417 1.00 80.50 207 GLU A C 1
ATOM 1655 O O . GLU A 1 207 ? -11.297 -18.956 -10.580 1.00 80.50 207 GLU A O 1
ATOM 1660 N N . ALA A 1 208 ? -11.102 -17.382 -8.993 1.00 79.25 208 ALA A N 1
ATOM 1661 C CA . ALA A 1 208 ? -11.480 -16.245 -9.835 1.00 79.25 208 ALA A CA 1
ATOM 1662 C C . ALA A 1 208 ? -10.351 -15.747 -10.767 1.00 79.25 208 ALA A C 1
ATOM 1664 O O . ALA A 1 208 ? -10.535 -14.781 -11.512 1.00 79.25 208 ALA A O 1
ATOM 1665 N N . GLY A 1 209 ? -9.183 -16.399 -10.759 1.00 75.38 209 GLY A N 1
ATOM 1666 C CA . GLY A 1 209 ? -8.053 -16.084 -11.638 1.00 75.38 209 GLY A CA 1
ATOM 1667 C C . GLY A 1 209 ? -7.002 -15.136 -11.048 1.00 75.38 209 GLY A C 1
ATOM 1668 O O . GLY A 1 209 ? -6.070 -14.757 -11.760 1.00 75.38 209 GLY A O 1
ATOM 1669 N N . GLY A 1 210 ? -7.098 -14.776 -9.765 1.00 79.00 210 GLY A N 1
ATOM 1670 C CA . GLY A 1 210 ? -6.022 -14.103 -9.033 1.00 79.00 210 GLY A CA 1
ATOM 1671 C C . GLY A 1 210 ? -5.760 -12.652 -9.435 1.00 79.00 210 GLY A C 1
ATOM 1672 O O . GLY A 1 210 ? -4.599 -12.235 -9.444 1.00 79.00 210 GLY A O 1
ATOM 1673 N N . GLN A 1 211 ? -6.793 -11.894 -9.809 1.00 83.44 211 GLN A N 1
ATOM 1674 C CA . GLN A 1 211 ? -6.650 -10.516 -10.290 1.00 83.44 211 GLN A CA 1
ATOM 1675 C C . GLN A 1 211 ? -6.038 -9.591 -9.233 1.00 83.44 211 GLN A C 1
ATOM 1677 O O . GLN A 1 211 ? -5.076 -8.884 -9.527 1.00 83.44 211 GLN A O 1
ATOM 1682 N N . THR A 1 212 ? -6.511 -9.677 -7.993 1.00 87.06 212 THR A N 1
ATOM 1683 C CA . THR A 1 212 ? -6.054 -8.837 -6.877 1.00 87.06 212 THR A CA 1
ATOM 1684 C C . THR A 1 212 ? -4.683 -9.265 -6.338 1.00 87.06 212 THR A C 1
ATOM 1686 O O . THR A 1 212 ? -3.993 -8.484 -5.687 1.00 87.06 212 THR A O 1
ATOM 1689 N N . LEU A 1 213 ? -4.246 -10.495 -6.644 1.00 88.81 213 LEU A N 1
ATOM 1690 C CA . LEU A 1 213 ? -2.883 -10.994 -6.390 1.00 88.81 213 LEU A CA 1
ATOM 1691 C C . LEU A 1 213 ? -1.909 -10.591 -7.506 1.00 88.81 213 LEU A C 1
ATOM 1693 O O . LEU A 1 213 ? -0.703 -10.448 -7.287 1.00 88.81 213 LEU A O 1
ATOM 1697 N N . ALA A 1 214 ? -2.425 -10.398 -8.719 1.00 90.12 214 ALA A N 1
ATOM 1698 C CA . ALA A 1 214 ? -1.740 -9.793 -9.854 1.00 90.12 214 ALA A CA 1
ATOM 1699 C C . ALA A 1 214 ? -1.794 -8.250 -9.790 1.00 90.12 214 ALA A C 1
ATOM 1701 O O . ALA A 1 214 ? -1.960 -7.586 -10.814 1.00 90.12 214 ALA A O 1
ATOM 1702 N N . ALA A 1 215 ? -1.635 -7.706 -8.582 1.00 93.31 215 ALA A N 1
ATOM 1703 C CA . ALA A 1 215 ? -1.665 -6.283 -8.276 1.00 93.31 215 ALA A CA 1
ATOM 1704 C C . ALA A 1 215 ? -0.527 -5.494 -8.943 1.00 93.31 215 ALA A C 1
ATOM 1706 O O . ALA A 1 215 ? 0.461 -6.056 -9.427 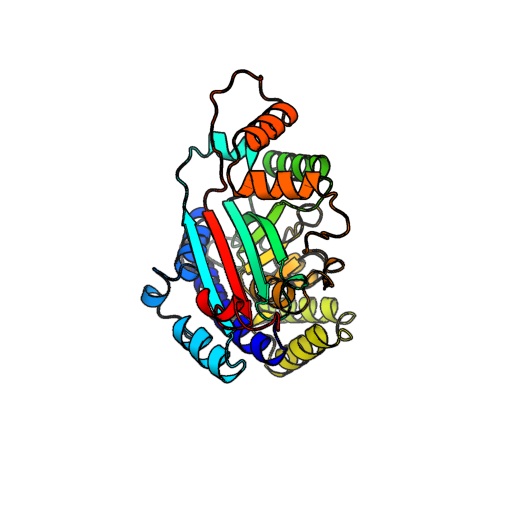1.00 93.31 215 ALA A O 1
ATOM 1707 N N . GLY A 1 216 ? -0.686 -4.174 -8.960 1.00 95.56 216 GLY A N 1
ATOM 1708 C CA . GLY A 1 216 ? 0.320 -3.195 -9.350 1.00 95.56 216 GLY A CA 1
ATOM 1709 C C . GLY A 1 216 ? 0.835 -2.348 -8.183 1.00 95.56 216 GLY A C 1
ATOM 1710 O O . GLY A 1 216 ? 1.789 -1.602 -8.359 1.00 95.56 216 GLY A O 1
ATOM 1711 N N . VAL A 1 217 ? 0.262 -2.460 -6.988 1.00 96.69 217 VAL A N 1
ATOM 1712 C CA . VAL A 1 217 ? 0.690 -1.751 -5.783 1.00 96.69 217 VAL A CA 1
ATOM 1713 C C . VAL A 1 217 ? 0.944 -2.769 -4.677 1.00 96.69 217 VAL A C 1
ATOM 1715 O O . VAL A 1 217 ? 0.051 -3.506 -4.258 1.00 96.69 217 VAL A O 1
ATOM 1718 N N . PHE A 1 218 ? 2.181 -2.808 -4.190 1.00 95.50 218 PHE A N 1
ATOM 1719 C CA . PHE A 1 218 ? 2.610 -3.724 -3.134 1.00 95.50 218 PHE A CA 1
ATOM 1720 C C . PHE A 1 218 ? 3.167 -2.956 -1.945 1.00 95.50 218 PHE A C 1
ATOM 1722 O O . PHE A 1 218 ? 3.728 -1.880 -2.105 1.00 95.50 218 PHE A O 1
ATOM 1729 N N . VAL A 1 219 ? 3.078 -3.541 -0.761 1.00 93.56 219 VAL A N 1
ATOM 1730 C CA . VAL A 1 219 ? 3.792 -3.102 0.434 1.00 93.56 219 VAL A CA 1
ATOM 1731 C C . VAL A 1 219 ? 4.882 -4.121 0.731 1.00 93.56 219 VAL A C 1
ATOM 1733 O O . VAL A 1 219 ? 4.633 -5.323 0.684 1.00 93.56 219 VAL A O 1
ATOM 1736 N N . ALA A 1 220 ? 6.095 -3.654 0.996 1.00 92.25 220 ALA A N 1
ATOM 1737 C CA . ALA A 1 220 ? 7.248 -4.480 1.323 1.00 92.25 220 ALA A CA 1
ATOM 1738 C C . ALA A 1 220 ? 7.873 -4.029 2.639 1.00 92.25 220 ALA A C 1
ATOM 1740 O O . ALA A 1 220 ? 7.868 -2.835 2.946 1.00 92.25 220 ALA A O 1
ATOM 1741 N N . LYS A 1 221 ? 8.452 -4.966 3.390 1.00 88.31 221 LYS A N 1
ATOM 1742 C CA . LYS A 1 221 ? 9.232 -4.607 4.576 1.00 88.31 221 LYS A CA 1
ATOM 1743 C C . LYS A 1 221 ? 10.455 -3.789 4.187 1.00 88.31 221 LYS A C 1
ATOM 1745 O O . LYS A 1 221 ? 10.971 -3.924 3.070 1.00 88.31 221 LYS A O 1
ATOM 1750 N N . ALA A 1 222 ? 10.938 -2.966 5.112 1.00 87.81 222 ALA A N 1
ATOM 1751 C CA . ALA A 1 222 ? 12.145 -2.194 4.866 1.00 87.81 222 ALA A CA 1
ATOM 1752 C C . ALA A 1 222 ? 13.388 -3.085 4.708 1.00 87.81 222 ALA A C 1
ATOM 1754 O O . ALA A 1 222 ? 14.166 -2.873 3.778 1.00 87.81 222 ALA A O 1
ATOM 1755 N N . ASP A 1 223 ? 13.547 -4.094 5.566 1.00 87.00 223 ASP A N 1
ATOM 1756 C CA . ASP A 1 223 ? 14.703 -5.000 5.621 1.00 87.00 223 ASP A CA 1
ATOM 1757 C C . ASP A 1 223 ? 14.753 -6.011 4.461 1.00 87.00 223 ASP A C 1
ATOM 1759 O O . ASP A 1 223 ? 15.830 -6.382 3.990 1.00 87.00 223 ASP A O 1
ATOM 1763 N N . GLU A 1 224 ? 13.590 -6.406 3.947 1.00 88.06 224 GLU A N 1
ATOM 1764 C CA . GLU A 1 224 ? 13.434 -7.362 2.846 1.00 88.06 224 GLU A CA 1
ATOM 1765 C C . GLU A 1 224 ? 13.001 -6.700 1.521 1.00 88.06 224 GLU A C 1
ATOM 1767 O O . GLU A 1 224 ? 12.382 -7.343 0.667 1.00 88.06 224 GLU A O 1
ATOM 1772 N N . MET A 1 225 ? 13.322 -5.414 1.318 1.00 90.44 225 MET A N 1
ATOM 1773 C CA . MET A 1 225 ? 12.902 -4.665 0.128 1.00 90.44 225 MET A CA 1
ATOM 1774 C C . MET A 1 225 ? 13.304 -5.389 -1.180 1.00 90.44 225 MET A C 1
ATOM 1776 O O . MET A 1 225 ? 14.500 -5.557 -1.463 1.00 90.44 225 MET A O 1
ATOM 1780 N N . PRO A 1 226 ? 12.338 -5.783 -2.037 1.00 93.06 226 PRO A N 1
ATOM 1781 C CA . PRO A 1 226 ? 12.640 -6.433 -3.304 1.00 93.06 226 PRO A CA 1
ATOM 1782 C C . PRO A 1 226 ? 13.308 -5.448 -4.266 1.00 93.06 226 PRO A C 1
ATOM 1784 O O . PRO A 1 226 ? 12.951 -4.274 -4.360 1.00 93.06 226 PRO A O 1
ATOM 1787 N N . LYS A 1 227 ? 14.268 -5.944 -5.045 1.00 93.38 227 LYS A N 1
ATOM 1788 C CA . LYS A 1 227 ? 15.009 -5.150 -6.035 1.00 93.38 227 LYS A CA 1
ATOM 1789 C C . LYS A 1 227 ? 14.406 -5.237 -7.430 1.00 93.38 227 LYS A C 1
ATOM 1791 O O . LYS A 1 227 ? 14.695 -4.379 -8.264 1.00 93.38 227 LYS A O 1
ATOM 1796 N N . THR A 1 228 ? 13.623 -6.277 -7.710 1.00 95.62 228 THR A N 1
ATOM 1797 C CA . THR A 1 228 ? 13.045 -6.545 -9.033 1.00 95.62 228 THR A CA 1
ATOM 1798 C C . THR A 1 228 ? 11.576 -6.930 -8.957 1.00 95.62 228 THR A C 1
ATOM 1800 O O . THR A 1 228 ? 11.108 -7.422 -7.933 1.00 95.62 228 THR A O 1
ATOM 1803 N N . LEU A 1 229 ? 10.878 -6.810 -10.089 1.00 95.81 229 LEU A N 1
ATOM 1804 C CA . LEU A 1 229 ? 9.490 -7.261 -10.225 1.00 95.81 229 LEU A CA 1
ATOM 1805 C C . LEU A 1 229 ? 9.326 -8.766 -9.956 1.00 95.81 229 LEU A C 1
ATOM 1807 O O . LEU A 1 229 ? 8.359 -9.186 -9.323 1.00 95.81 229 LEU A O 1
ATOM 1811 N N . ALA A 1 230 ? 10.292 -9.583 -10.393 1.00 96.56 230 ALA A N 1
ATOM 1812 C CA . ALA A 1 230 ? 10.324 -11.009 -10.075 1.00 96.56 230 ALA A CA 1
ATOM 1813 C C . ALA A 1 230 ? 10.380 -11.261 -8.563 1.00 96.56 230 ALA A C 1
ATOM 1815 O O . ALA A 1 230 ? 9.676 -12.136 -8.068 1.00 96.56 230 ALA A O 1
ATOM 1816 N N . GLN A 1 231 ? 11.204 -10.502 -7.832 1.00 95.75 231 GLN A N 1
ATOM 1817 C CA . GLN A 1 231 ? 11.329 -10.636 -6.380 1.00 95.75 231 GLN A CA 1
ATOM 1818 C C . GLN A 1 231 ? 10.062 -10.177 -5.662 1.00 95.75 231 GLN A C 1
ATOM 1820 O O . GLN A 1 231 ? 9.641 -10.852 -4.731 1.00 95.75 231 GLN A O 1
ATOM 1825 N N . THR A 1 232 ? 9.417 -9.103 -6.129 1.00 95.31 232 THR A N 1
ATOM 1826 C CA . THR A 1 232 ? 8.116 -8.662 -5.608 1.00 95.31 232 THR A CA 1
ATOM 1827 C C . THR A 1 232 ? 7.087 -9.790 -5.712 1.00 95.31 232 THR A C 1
ATOM 1829 O O . THR A 1 232 ? 6.559 -10.246 -4.707 1.00 95.31 232 THR A O 1
ATOM 1832 N N . HIS A 1 233 ? 6.864 -10.342 -6.908 1.00 94.69 233 HIS A N 1
ATOM 1833 C CA . HIS A 1 233 ? 5.880 -11.415 -7.079 1.00 94.69 233 HIS A CA 1
ATOM 1834 C C . HIS A 1 233 ? 6.291 -12.749 -6.435 1.00 94.69 233 HIS A C 1
ATOM 1836 O O . HIS A 1 233 ? 5.433 -13.469 -5.932 1.00 94.69 233 HIS A O 1
ATOM 1842 N N . GLY A 1 234 ? 7.581 -13.088 -6.430 1.00 93.75 234 GLY A N 1
ATOM 1843 C CA . GLY A 1 234 ? 8.098 -14.293 -5.773 1.00 93.75 234 GLY A CA 1
ATOM 1844 C C . GLY A 1 234 ? 8.099 -14.211 -4.244 1.00 93.75 234 GLY A C 1
ATOM 1845 O O . GLY A 1 234 ? 8.128 -15.244 -3.580 1.00 93.75 234 GLY A O 1
ATOM 1846 N N . GLY A 1 235 ? 8.034 -13.007 -3.678 1.00 90.75 235 GLY A N 1
ATOM 1847 C CA . GLY A 1 235 ? 7.959 -12.748 -2.241 1.00 90.75 235 GLY A CA 1
ATOM 1848 C C . GLY A 1 235 ? 6.549 -12.466 -1.724 1.00 90.75 235 GLY A C 1
ATOM 1849 O O . GLY A 1 235 ? 6.421 -11.981 -0.601 1.00 90.75 235 GLY A O 1
ATOM 1850 N N . ILE A 1 236 ? 5.503 -12.705 -2.524 1.00 89.75 236 ILE A N 1
ATOM 1851 C CA . ILE A 1 236 ? 4.121 -12.401 -2.133 1.00 89.75 236 ILE A CA 1
ATOM 1852 C C . ILE A 1 236 ? 3.732 -13.143 -0.841 1.00 89.75 236 ILE A C 1
ATOM 1854 O O . ILE A 1 236 ? 4.024 -14.325 -0.680 1.00 89.75 236 ILE A O 1
ATOM 1858 N N . PHE A 1 237 ? 3.117 -12.410 0.085 1.00 85.50 237 PHE A N 1
ATOM 1859 C CA . PHE A 1 237 ? 2.810 -12.766 1.473 1.00 85.50 237 PHE A CA 1
ATOM 1860 C C . PHE A 1 237 ? 3.991 -13.122 2.395 1.00 85.50 237 PHE A C 1
ATOM 1862 O O . PHE A 1 237 ? 3.766 -13.426 3.563 1.00 85.50 237 PHE A O 1
ATOM 1869 N N . LYS A 1 238 ? 5.239 -13.015 1.924 1.00 85.12 238 LYS A N 1
ATOM 1870 C CA . LYS A 1 238 ? 6.451 -13.254 2.732 1.00 85.12 238 LYS A CA 1
ATOM 1871 C C . LYS A 1 238 ? 7.236 -11.971 2.976 1.00 85.12 238 LYS A C 1
ATOM 1873 O O . LYS A 1 238 ? 7.357 -11.525 4.109 1.00 85.12 238 LYS A O 1
ATOM 1878 N N . SER A 1 239 ? 7.718 -11.357 1.899 1.00 87.25 239 SER A N 1
ATOM 1879 C CA . SER A 1 239 ? 8.484 -10.102 1.924 1.00 87.25 239 SER A CA 1
ATOM 1880 C C . SER A 1 239 ? 7.732 -8.933 1.290 1.00 87.25 239 SER A C 1
ATOM 1882 O O . SER A 1 239 ? 8.049 -7.771 1.547 1.00 87.25 239 SER A O 1
ATOM 1884 N N . THR A 1 240 ? 6.673 -9.231 0.524 1.00 91.12 240 THR A N 1
ATOM 1885 C CA . THR A 1 240 ? 5.727 -8.238 0.009 1.00 91.12 240 THR A CA 1
ATOM 1886 C C . THR A 1 240 ? 4.277 -8.694 0.132 1.00 91.12 240 THR A C 1
ATOM 1888 O O . THR A 1 240 ? 4.003 -9.887 0.192 1.00 91.12 240 THR A O 1
ATOM 1891 N N . VAL A 1 241 ? 3.329 -7.766 0.103 1.00 91.44 241 VAL A N 1
ATOM 1892 C CA . VAL A 1 241 ? 1.887 -8.042 0.072 1.00 91.44 241 VAL A CA 1
ATOM 1893 C C . VAL A 1 241 ? 1.198 -7.028 -0.846 1.00 91.44 241 VAL A C 1
ATOM 1895 O O . VAL A 1 241 ? 1.589 -5.862 -0.834 1.00 91.44 241 VAL A O 1
ATOM 1898 N N . PRO A 1 242 ? 0.207 -7.405 -1.672 1.00 94.06 242 PRO A N 1
ATOM 1899 C CA . PRO A 1 242 ? -0.590 -6.414 -2.392 1.00 94.06 242 PRO A CA 1
ATOM 1900 C C . PRO A 1 242 ? -1.247 -5.434 -1.413 1.00 94.06 242 PRO A C 1
ATOM 1902 O O . PRO A 1 242 ? -1.753 -5.862 -0.376 1.00 94.06 242 PRO A O 1
ATOM 1905 N N . LEU A 1 243 ? -1.285 -4.138 -1.735 1.00 92.69 243 LEU A N 1
ATOM 1906 C CA . LEU A 1 243 ? -1.878 -3.133 -0.841 1.00 92.69 243 LEU A CA 1
ATOM 1907 C C . LEU A 1 243 ? -3.348 -3.456 -0.523 1.00 92.69 243 LEU A C 1
ATOM 1909 O O . LEU A 1 243 ? -3.766 -3.371 0.629 1.00 92.69 243 LEU A O 1
ATOM 1913 N N . SER A 1 244 ? -4.111 -3.895 -1.528 1.00 91.69 244 SER A N 1
ATOM 1914 C CA . SER A 1 244 ? -5.509 -4.313 -1.372 1.00 91.69 244 SER A CA 1
ATOM 1915 C C . SER A 1 244 ? -5.677 -5.430 -0.338 1.00 91.69 244 SER A C 1
ATOM 1917 O O . SER A 1 244 ? -6.583 -5.387 0.497 1.00 91.69 244 SER A O 1
ATOM 1919 N N . TRP A 1 245 ? -4.769 -6.405 -0.364 1.00 89.50 245 TRP A N 1
ATOM 1920 C CA . TRP A 1 245 ? -4.740 -7.525 0.568 1.00 89.50 245 TRP A CA 1
ATOM 1921 C C . TRP A 1 245 ? -4.297 -7.102 1.962 1.00 89.50 245 TRP A C 1
ATOM 1923 O O . TRP A 1 245 ? -4.924 -7.529 2.925 1.00 89.50 245 TRP A O 1
ATOM 1933 N N . LEU A 1 246 ? -3.278 -6.246 2.083 1.00 87.44 246 LEU A N 1
ATOM 1934 C CA . LEU A 1 246 ? -2.856 -5.703 3.376 1.00 87.44 246 LEU A CA 1
ATOM 1935 C C . LEU A 1 246 ? -4.034 -5.032 4.088 1.00 87.44 246 LEU A C 1
ATOM 1937 O O . LEU A 1 246 ? -4.391 -5.431 5.191 1.00 87.44 246 LEU A O 1
ATOM 1941 N N . LEU A 1 247 ? -4.679 -4.072 3.421 1.00 86.44 247 LEU A N 1
ATOM 1942 C CA . LEU A 1 247 ? -5.797 -3.320 3.990 1.00 86.44 247 LEU A CA 1
ATOM 1943 C C . LEU A 1 247 ? -6.963 -4.234 4.370 1.00 86.44 247 LEU A C 1
ATOM 1945 O O . LEU A 1 247 ? -7.495 -4.149 5.472 1.00 86.44 247 LEU A O 1
ATOM 1949 N N . THR A 1 248 ? -7.339 -5.145 3.473 1.00 85.50 248 THR A N 1
ATOM 1950 C CA . THR A 1 248 ? -8.471 -6.046 3.710 1.00 85.50 248 THR A CA 1
ATOM 1951 C C . THR A 1 248 ? -8.208 -7.002 4.878 1.00 85.50 248 THR A C 1
ATOM 1953 O O . THR A 1 248 ? -9.099 -7.232 5.695 1.00 85.50 248 THR A O 1
ATOM 1956 N N . LEU A 1 249 ? -6.995 -7.555 4.976 1.00 79.75 249 LEU A N 1
ATOM 1957 C CA . LEU A 1 249 ? -6.636 -8.509 6.027 1.00 79.75 249 LEU A CA 1
ATOM 1958 C C . LEU A 1 249 ? -6.499 -7.844 7.400 1.00 79.75 249 LEU A C 1
ATOM 1960 O O . LEU A 1 249 ? -6.955 -8.426 8.382 1.00 79.75 249 LEU A O 1
ATOM 1964 N N . GLU A 1 250 ? -5.963 -6.621 7.469 1.00 79.50 250 GLU A N 1
ATOM 1965 C CA . GLU A 1 250 ? -5.904 -5.839 8.714 1.00 79.50 250 GLU A CA 1
ATOM 1966 C C . GLU A 1 25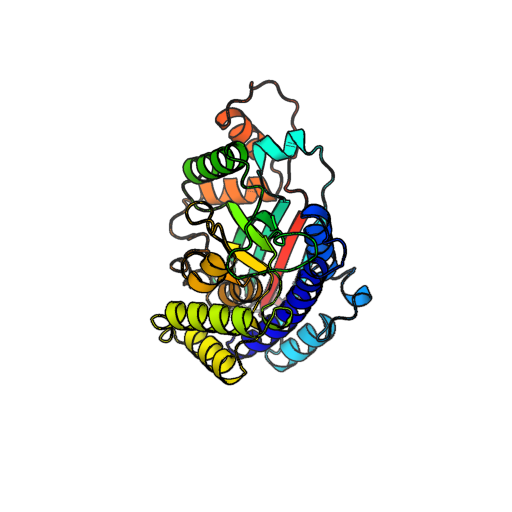0 ? -7.301 -5.703 9.347 1.00 79.50 250 GLU A C 1
ATOM 1968 O O . GLU A 1 250 ? -7.471 -5.954 10.540 1.00 79.50 250 GLU A O 1
ATOM 1973 N N . PHE A 1 251 ? -8.335 -5.418 8.544 1.00 78.88 251 PHE A N 1
ATOM 1974 C CA . PHE A 1 251 ? -9.719 -5.323 9.026 1.00 78.88 251 PHE A CA 1
ATOM 1975 C C . PHE A 1 251 ? -10.414 -6.669 9.277 1.00 78.88 251 PHE A C 1
ATOM 1977 O O . PHE A 1 251 ? -11.343 -6.741 10.093 1.00 78.88 251 PHE A O 1
ATOM 1984 N N . ALA A 1 252 ? -9.976 -7.735 8.605 1.00 76.44 252 ALA A N 1
ATOM 1985 C CA . ALA A 1 252 ? -10.533 -9.074 8.764 1.00 76.44 252 ALA A CA 1
ATOM 19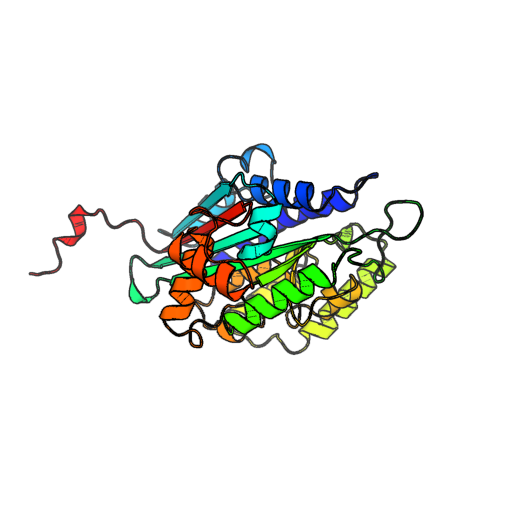86 C C . ALA A 1 252 ? -10.172 -9.702 10.115 1.00 76.44 252 ALA A C 1
ATOM 1988 O O . ALA A 1 252 ? -11.032 -10.322 10.737 1.00 76.44 252 ALA A O 1
ATOM 1989 N N . ASP A 1 253 ? -8.930 -9.535 10.580 1.00 68.25 253 ASP A N 1
ATOM 1990 C CA . ASP A 1 253 ? -8.434 -10.252 11.761 1.00 68.25 253 ASP A CA 1
ATOM 1991 C C . ASP A 1 253 ? -7.671 -9.353 12.743 1.00 68.25 253 ASP A C 1
ATOM 1993 O O . ASP A 1 253 ? -6.490 -9.567 13.009 1.00 68.25 253 ASP A O 1
ATOM 1997 N N . ALA A 1 254 ? -8.380 -8.328 13.242 1.00 56.31 254 ALA A N 1
ATOM 1998 C CA . ALA A 1 254 ? -8.048 -7.375 14.316 1.00 56.31 254 ALA A CA 1
ATOM 1999 C C . ALA A 1 254 ? -6.762 -7.668 15.128 1.00 56.31 254 ALA A C 1
ATOM 2001 O O . ALA A 1 254 ? -6.818 -8.036 16.301 1.00 56.31 254 ALA A O 1
ATOM 2002 N N . GLY A 1 255 ? -5.591 -7.488 14.514 1.00 50.38 255 GLY A N 1
ATOM 2003 C CA . GLY A 1 255 ? -4.293 -7.685 15.162 1.00 50.38 255 GLY A CA 1
ATOM 2004 C C . GLY A 1 255 ? -3.855 -9.134 15.436 1.00 50.38 255 GLY A C 1
ATOM 2005 O O . GLY A 1 255 ? -2.779 -9.311 16.001 1.00 50.38 255 GLY A O 1
ATOM 2006 N N . LYS A 1 256 ? -4.594 -10.179 15.032 1.00 46.94 256 LYS A N 1
ATOM 2007 C CA . LYS A 1 256 ? -4.071 -11.568 15.028 1.00 46.94 256 LYS A CA 1
ATOM 2008 C C . LYS A 1 256 ? -3.199 -11.863 13.812 1.00 46.94 256 LYS A C 1
ATOM 2010 O O . LYS A 1 256 ? -2.329 -12.723 13.881 1.00 46.94 256 LYS A O 1
ATOM 2015 N N . PHE A 1 257 ? -3.310 -11.044 12.767 1.00 49.97 257 PHE A N 1
ATOM 2016 C CA . PHE A 1 257 ? -2.291 -10.933 11.723 1.00 49.97 257 PHE A CA 1
ATOM 2017 C C . PHE A 1 257 ? -1.014 -10.201 12.171 1.00 49.97 257 PHE A C 1
ATOM 2019 O O . PHE A 1 257 ? -0.190 -9.831 11.344 1.00 49.97 257 PHE A O 1
ATOM 2026 N N . ALA A 1 258 ? -0.790 -10.060 13.478 1.00 41.81 258 ALA A N 1
ATOM 2027 C CA . ALA A 1 258 ? 0.515 -9.759 14.059 1.00 41.81 258 ALA A CA 1
ATOM 2028 C C . ALA A 1 258 ? 1.646 -10.694 13.568 1.00 41.81 258 ALA A C 1
ATOM 2030 O O . ALA A 1 258 ? 2.808 -10.291 13.597 1.00 41.81 258 ALA A O 1
ATOM 2031 N N . ASP A 1 259 ? 1.302 -11.900 13.094 1.00 42.22 259 ASP A N 1
ATOM 2032 C CA . ASP A 1 259 ? 2.229 -12.856 12.471 1.00 42.22 259 ASP A CA 1
ATOM 2033 C C . ASP A 1 259 ? 2.365 -12.682 10.947 1.00 42.22 259 ASP A C 1
ATOM 2035 O O . ASP A 1 259 ? 3.232 -13.306 10.328 1.00 42.22 259 ASP A O 1
ATOM 2039 N N . LEU A 1 260 ? 1.545 -11.831 10.309 1.00 48.94 260 LEU A N 1
ATOM 2040 C CA . LEU A 1 260 ? 1.856 -11.402 8.953 1.00 48.94 260 LEU A CA 1
ATOM 2041 C C . LEU A 1 260 ? 3.078 -10.482 9.012 1.00 48.94 260 LEU A C 1
ATOM 2043 O O . LEU A 1 260 ? 3.128 -9.576 9.844 1.00 48.94 260 LEU A O 1
ATOM 2047 N N . PRO A 1 261 ? 4.015 -10.621 8.065 1.00 50.69 261 PRO A N 1
ATOM 2048 C CA . PRO A 1 261 ? 5.247 -9.842 8.029 1.00 50.69 261 PRO A CA 1
ATOM 2049 C C . PRO A 1 261 ? 5.052 -8.310 7.928 1.00 50.69 261 PRO A C 1
ATOM 2051 O O . PRO A 1 261 ? 6.031 -7.568 7.887 1.00 50.69 261 PRO A O 1
ATOM 2054 N N . PHE A 1 262 ? 3.808 -7.823 7.849 1.00 54.72 262 PHE A N 1
ATOM 2055 C CA . PHE A 1 262 ? 3.455 -6.440 7.541 1.00 54.72 262 PHE A CA 1
ATOM 2056 C C . PHE A 1 262 ? 2.573 -5.753 8.584 1.00 54.72 262 PHE A C 1
ATOM 2058 O O . PHE A 1 262 ? 2.444 -4.536 8.509 1.00 54.72 262 PHE A O 1
ATOM 2065 N N . GLY A 1 263 ? 2.014 -6.478 9.554 1.00 49.38 263 GLY A N 1
ATOM 2066 C CA . GLY A 1 263 ? 1.294 -5.849 10.657 1.00 49.38 263 GLY A CA 1
ATOM 2067 C C . GLY A 1 263 ? 2.280 -5.246 11.655 1.00 49.38 263 GLY A C 1
ATOM 2068 O O . GLY A 1 263 ? 3.309 -5.848 11.967 1.00 49.38 263 GLY A O 1
ATOM 2069 N N . VAL A 1 264 ? 1.991 -4.060 12.193 1.00 48.31 264 VAL A N 1
ATOM 2070 C CA . VAL A 1 264 ? 2.673 -3.619 13.416 1.00 48.31 264 VAL A CA 1
ATOM 2071 C C . VAL A 1 264 ? 2.127 -4.492 14.541 1.00 48.31 264 VAL A C 1
ATOM 2073 O O . VAL A 1 264 ? 0.989 -4.310 14.973 1.00 48.31 264 VAL A O 1
ATOM 2076 N N . ASN A 1 265 ? 2.905 -5.483 14.981 1.00 47.03 265 ASN A N 1
ATOM 2077 C CA . ASN A 1 265 ? 2.516 -6.371 16.072 1.00 47.03 265 ASN A CA 1
ATOM 2078 C C . ASN A 1 265 ? 2.345 -5.553 17.363 1.00 47.03 265 ASN A C 1
ATOM 2080 O O . ASN A 1 265 ? 3.302 -5.272 18.087 1.00 47.03 265 ASN A O 1
ATOM 2084 N N . ARG A 1 266 ? 1.106 -5.138 17.647 1.00 47.69 266 ARG A N 1
ATOM 2085 C CA . ARG A 1 266 ? 0.792 -4.288 18.804 1.00 47.69 266 ARG A CA 1
ATOM 2086 C C . ARG A 1 266 ? 0.979 -4.989 20.137 1.00 47.69 266 ARG A C 1
ATOM 2088 O O . ARG A 1 266 ? 1.134 -4.310 21.142 1.00 47.69 266 ARG A O 1
ATOM 2095 N N . ASN A 1 267 ? 1.024 -6.319 20.148 1.00 40.66 267 ASN A N 1
ATOM 2096 C CA . ASN A 1 267 ? 1.315 -7.078 21.361 1.00 40.66 267 ASN A CA 1
ATOM 2097 C C . ASN A 1 267 ? 2.800 -6.977 21.763 1.00 40.66 267 ASN A C 1
ATOM 2099 O O . ASN A 1 267 ? 3.148 -7.343 22.884 1.00 40.66 267 ASN A O 1
ATOM 2103 N N . HIS A 1 268 ? 3.671 -6.475 20.876 1.00 41.53 268 HIS A N 1
ATOM 2104 C CA . HIS A 1 268 ? 5.104 -6.288 21.130 1.00 41.53 268 HIS A CA 1
ATOM 2105 C C . HIS A 1 268 ? 5.545 -4.831 21.288 1.00 41.53 268 HIS A C 1
ATOM 2107 O O . HIS A 1 268 ? 6.678 -4.593 21.706 1.00 41.53 268 HIS A O 1
ATOM 2113 N N . LEU A 1 269 ? 4.679 -3.860 20.997 1.00 53.00 269 LEU A N 1
ATOM 2114 C CA . LEU A 1 269 ? 4.948 -2.468 21.335 1.00 53.00 269 LEU A CA 1
ATOM 2115 C C . LEU A 1 269 ? 4.419 -2.189 22.737 1.00 53.00 269 LEU A C 1
ATOM 2117 O O . LEU A 1 269 ? 3.230 -2.346 23.008 1.00 53.00 269 LEU A O 1
ATOM 2121 N N . ASP A 1 270 ? 5.301 -1.751 23.633 1.00 60.00 270 ASP A N 1
ATOM 2122 C CA . ASP A 1 270 ? 4.851 -1.142 24.876 1.00 60.00 270 ASP A CA 1
ATOM 2123 C C . ASP A 1 270 ? 3.959 0.083 24.573 1.00 60.00 270 ASP A C 1
ATOM 2125 O O . ASP A 1 270 ? 4.003 0.695 23.498 1.00 60.00 270 ASP A O 1
ATOM 2129 N N . SER A 1 271 ? 3.103 0.447 25.530 1.00 67.50 271 SER A N 1
ATOM 2130 C CA . SER A 1 271 ? 2.156 1.560 25.372 1.00 67.50 271 SER A CA 1
ATOM 2131 C C . SER A 1 271 ? 2.828 2.905 25.065 1.00 67.50 271 SER A C 1
ATOM 2133 O O . SER A 1 271 ? 2.159 3.841 24.633 1.00 67.50 271 SER A O 1
ATOM 2135 N N . GLU A 1 272 ? 4.130 3.027 25.324 1.00 68.62 272 GLU A N 1
ATOM 2136 C CA . GLU A 1 272 ? 4.905 4.241 25.098 1.00 68.62 272 GLU A CA 1
ATOM 2137 C C . GLU A 1 272 ? 5.315 4.370 23.629 1.00 68.62 272 GLU A C 1
ATOM 2139 O O . GLU A 1 272 ? 5.072 5.407 23.014 1.00 68.62 272 GLU A O 1
ATOM 2144 N N . ARG A 1 273 ? 5.826 3.302 23.013 1.00 71.31 273 ARG A N 1
ATOM 2145 C CA . ARG A 1 273 ? 6.175 3.292 21.586 1.00 71.31 273 ARG A CA 1
ATOM 2146 C C . ARG A 1 273 ? 4.957 3.455 20.691 1.00 71.31 273 ARG A C 1
ATOM 2148 O O . ARG A 1 273 ? 5.034 4.191 19.715 1.00 71.31 273 ARG A O 1
ATOM 2155 N N . ALA A 1 274 ? 3.822 2.849 21.043 1.00 69.81 274 ALA A N 1
ATOM 2156 C CA . ALA A 1 274 ? 2.569 3.079 20.321 1.00 69.81 274 ALA A CA 1
ATOM 2157 C C . ALA A 1 274 ? 2.186 4.574 20.318 1.00 69.81 274 ALA A C 1
ATOM 2159 O O . ALA A 1 274 ? 1.876 5.134 19.269 1.00 69.81 274 ALA A O 1
ATOM 2160 N N . ARG A 1 275 ? 2.328 5.259 21.463 1.00 74.31 275 ARG A N 1
ATOM 2161 C CA . ARG A 1 275 ? 2.108 6.714 21.563 1.00 74.31 275 ARG A CA 1
ATOM 2162 C C . ARG A 1 275 ? 3.110 7.527 20.751 1.00 74.31 275 ARG A C 1
ATOM 2164 O O . ARG A 1 275 ? 2.746 8.587 20.252 1.00 74.31 275 ARG A O 1
ATOM 2171 N N . ILE A 1 276 ? 4.355 7.069 20.632 1.00 76.50 276 ILE A N 1
ATOM 2172 C CA . ILE A 1 276 ? 5.362 7.711 19.780 1.00 76.50 276 ILE A CA 1
ATOM 2173 C C . ILE A 1 276 ? 4.954 7.581 18.312 1.00 76.50 276 ILE A C 1
ATOM 2175 O O . ILE A 1 276 ? 4.926 8.582 17.607 1.00 76.50 276 ILE A O 1
ATOM 2179 N N . VAL A 1 277 ? 4.572 6.387 17.856 1.00 75.75 277 VAL A N 1
ATOM 2180 C CA . VAL A 1 277 ? 4.121 6.164 16.473 1.00 75.75 277 VAL A CA 1
ATOM 2181 C C . VAL A 1 277 ? 2.913 7.035 16.133 1.00 75.75 277 VAL A C 1
ATOM 2183 O O . VAL A 1 277 ? 2.944 7.786 15.156 1.00 75.75 277 VAL A O 1
ATOM 2186 N N . ASP A 1 278 ? 1.881 6.996 16.973 1.00 76.75 278 ASP A N 1
ATOM 2187 C CA . ASP A 1 278 ? 0.689 7.824 16.786 1.00 76.75 278 ASP A CA 1
ATOM 2188 C C . ASP A 1 278 ? 1.035 9.315 16.893 1.00 76.75 278 ASP A C 1
ATOM 2190 O O . ASP A 1 278 ? 0.489 10.145 16.172 1.00 76.75 278 ASP A O 1
ATOM 2194 N N . GLY A 1 279 ? 2.005 9.664 17.740 1.00 78.31 279 GLY A N 1
ATOM 2195 C CA . GLY A 1 279 ? 2.555 11.008 17.849 1.00 78.31 279 GLY A CA 1
ATOM 2196 C C . GLY A 1 279 ? 3.231 11.491 16.566 1.00 78.31 279 GLY A C 1
ATOM 2197 O O . GLY A 1 279 ? 3.059 12.654 16.214 1.00 78.31 279 GLY A O 1
ATOM 2198 N N . ILE A 1 280 ? 3.947 10.631 15.836 1.00 78.69 280 ILE A N 1
ATOM 2199 C CA . ILE A 1 280 ? 4.537 10.977 14.531 1.00 78.69 280 ILE A CA 1
ATOM 2200 C C . ILE A 1 280 ? 3.428 11.270 13.517 1.00 78.69 280 ILE A C 1
ATOM 2202 O O . ILE A 1 280 ? 3.464 12.304 12.854 1.00 78.69 280 ILE A O 1
ATOM 2206 N N . LEU A 1 281 ? 2.424 10.395 13.431 1.00 77.12 281 LEU A N 1
ATOM 2207 C CA . LEU A 1 281 ? 1.308 10.516 12.484 1.00 77.12 281 LEU A CA 1
ATOM 2208 C C . LEU A 1 281 ? 0.330 11.644 12.826 1.00 77.12 281 LEU A C 1
ATOM 2210 O O . LEU A 1 281 ? -0.298 12.194 11.932 1.00 77.12 281 LEU A O 1
ATOM 2214 N N . ALA A 1 282 ? 0.215 12.020 14.099 1.00 78.06 282 ALA A N 1
ATOM 2215 C CA . ALA A 1 282 ? -0.553 13.185 14.536 1.00 78.06 282 ALA A CA 1
ATOM 2216 C C . ALA A 1 282 ? 0.258 14.493 14.453 1.00 78.06 282 ALA A C 1
ATOM 2218 O O . ALA A 1 282 ? -0.297 15.594 14.575 1.00 78.06 282 ALA A O 1
ATOM 2219 N N . GLY A 1 283 ? 1.574 14.399 14.236 1.00 75.31 283 GLY A N 1
ATOM 2220 C CA . GLY A 1 283 ? 2.476 15.545 14.181 1.00 75.31 283 GLY A CA 1
ATOM 2221 C C . GLY A 1 283 ? 2.653 16.188 15.555 1.00 75.31 283 GLY A C 1
ATOM 2222 O O . GLY A 1 283 ? 2.721 17.410 15.672 1.00 75.31 283 GLY A O 1
ATOM 2223 N N . ASN A 1 284 ? 2.669 15.377 16.611 1.00 81.06 284 ASN A N 1
ATOM 2224 C CA . ASN A 1 284 ? 2.923 15.818 17.972 1.00 81.06 284 ASN A CA 1
ATOM 2225 C C . ASN A 1 284 ? 4.346 16.384 18.071 1.00 81.06 284 ASN A C 1
ATOM 2227 O O . ASN A 1 284 ? 5.327 15.649 17.959 1.00 81.06 284 ASN A O 1
ATOM 2231 N N . GLU A 1 285 ? 4.443 17.689 18.319 1.00 77.56 285 GLU A N 1
ATOM 2232 C CA . GLU A 1 285 ? 5.706 18.430 18.317 1.00 77.56 285 GLU A CA 1
ATOM 2233 C C . GLU A 1 285 ? 6.743 17.875 19.297 1.00 77.56 285 GLU A C 1
ATOM 2235 O O . GLU A 1 285 ? 7.932 17.863 18.988 1.00 77.56 285 GLU A O 1
ATOM 2240 N N . ALA A 1 286 ? 6.319 17.386 20.465 1.00 77.00 286 ALA A N 1
ATOM 2241 C CA . ALA A 1 286 ? 7.241 16.821 21.448 1.00 77.00 286 ALA A CA 1
ATOM 2242 C C . ALA A 1 286 ? 7.864 15.514 20.937 1.00 77.00 286 ALA A C 1
ATOM 2244 O O . ALA A 1 286 ? 9.058 15.269 21.114 1.00 77.00 286 ALA A O 1
ATOM 2245 N N . VAL A 1 287 ? 7.061 14.694 20.256 1.00 77.00 287 VAL A N 1
ATOM 2246 C CA . VAL A 1 287 ? 7.494 13.413 19.695 1.00 77.00 287 VAL A CA 1
ATOM 2247 C C . VAL A 1 287 ? 8.399 13.630 18.483 1.00 77.00 287 VAL A C 1
ATOM 2249 O O . VAL A 1 287 ? 9.477 13.037 18.404 1.00 77.00 287 VAL A O 1
ATOM 2252 N N . THR A 1 288 ? 8.019 14.523 17.566 1.00 74.06 288 THR A N 1
ATOM 2253 C CA . THR A 1 288 ? 8.827 14.828 16.376 1.00 74.06 288 THR A CA 1
ATOM 2254 C C . THR A 1 288 ? 10.164 15.478 16.743 1.00 74.06 288 THR A C 1
ATOM 2256 O O . THR A 1 288 ? 11.182 15.178 16.116 1.00 74.06 288 THR A O 1
ATOM 2259 N N . GLN A 1 289 ? 10.206 16.313 17.788 1.00 73.44 289 GLN A N 1
ATOM 2260 C CA . GLN A 1 289 ? 11.453 16.875 18.314 1.00 73.44 289 GLN A CA 1
ATOM 2261 C C . GLN A 1 289 ? 12.343 15.813 18.960 1.00 73.44 289 GLN A C 1
ATOM 2263 O O . GLN A 1 289 ? 13.539 15.781 18.670 1.00 73.44 289 GLN A O 1
ATOM 2268 N N . ALA A 1 290 ? 11.780 14.930 19.791 1.00 73.00 290 ALA A N 1
ATOM 2269 C CA . ALA A 1 290 ? 12.536 13.861 20.439 1.00 73.00 290 ALA A CA 1
ATOM 2270 C C . ALA A 1 290 ? 13.204 12.941 19.405 1.00 73.00 290 ALA A C 1
ATOM 2272 O O . ALA A 1 290 ? 14.403 12.677 19.493 1.00 73.00 290 ALA A O 1
ATOM 2273 N N . ILE A 1 291 ? 12.462 12.537 18.369 1.00 73.88 291 ILE A N 1
ATOM 2274 C CA . ILE A 1 291 ? 13.001 11.740 17.258 1.00 73.88 291 ILE A CA 1
ATOM 2275 C C . ILE A 1 291 ? 14.052 12.530 16.479 1.00 73.88 291 ILE A C 1
ATOM 2277 O O . ILE A 1 291 ? 15.102 11.986 16.152 1.00 73.88 291 ILE A O 1
ATOM 2281 N N . GLY A 1 292 ? 13.821 13.821 16.224 1.00 70.19 292 GLY A N 1
ATOM 2282 C CA . GLY A 1 292 ? 14.799 14.680 15.559 1.00 70.19 292 GLY A CA 1
ATOM 2283 C C . GLY A 1 292 ? 16.132 14.769 16.312 1.00 70.19 292 GLY A C 1
ATOM 2284 O O . GLY A 1 292 ? 17.191 14.688 15.691 1.00 70.19 292 GLY A O 1
ATOM 2285 N N . VAL A 1 293 ? 16.100 14.894 17.642 1.00 69.25 293 VAL A N 1
ATOM 2286 C CA . VAL A 1 293 ? 17.307 14.893 18.488 1.00 69.25 293 VAL A CA 1
ATOM 2287 C C . VAL A 1 293 ? 17.999 13.529 18.449 1.00 69.25 293 VAL A C 1
ATOM 2289 O O . VAL A 1 293 ? 19.210 13.471 18.239 1.00 69.25 293 VAL A O 1
ATOM 2292 N N . LEU A 1 294 ? 17.240 12.433 18.572 1.00 68.00 294 LEU A N 1
ATOM 2293 C CA . LEU A 1 294 ? 17.762 11.061 18.485 1.00 68.00 294 LEU A CA 1
ATOM 2294 C C . LEU A 1 294 ? 18.380 10.754 17.111 1.00 68.00 294 LEU A C 1
ATOM 2296 O O . LEU A 1 294 ? 19.389 10.059 17.028 1.00 68.00 294 LEU A O 1
ATOM 2300 N N . ALA A 1 295 ? 17.839 11.340 16.043 1.00 64.81 295 ALA A N 1
ATOM 2301 C CA . ALA A 1 295 ? 18.374 11.266 14.686 1.00 64.81 295 ALA A CA 1
ATOM 2302 C C . ALA A 1 295 ? 19.601 12.179 14.449 1.00 64.81 295 ALA A C 1
ATOM 2304 O O . ALA A 1 295 ? 20.075 12.291 13.316 1.00 64.81 295 ALA A O 1
ATOM 2305 N N . GLY A 1 296 ? 20.134 12.826 15.495 1.00 64.56 296 GLY A N 1
ATOM 2306 C CA . GLY A 1 296 ? 21.383 13.593 15.450 1.00 64.56 296 GLY A CA 1
ATOM 2307 C C . GLY A 1 296 ? 21.226 15.087 15.154 1.00 64.56 296 GLY A C 1
ATOM 2308 O O . GLY A 1 296 ? 22.184 15.725 14.714 1.00 64.56 296 GLY A O 1
ATOM 2309 N N . ARG A 1 297 ? 20.041 15.675 15.367 1.00 64.69 297 ARG A N 1
ATOM 2310 C CA . ARG A 1 297 ? 19.815 17.120 15.195 1.00 64.69 297 ARG A CA 1
ATOM 2311 C C . ARG A 1 297 ? 20.180 17.896 16.468 1.00 64.69 297 ARG A C 1
ATOM 2313 O O . ARG A 1 297 ? 19.896 17.460 17.580 1.00 64.69 297 ARG A O 1
ATOM 2320 N N . ASN A 1 298 ? 20.754 19.092 16.307 1.00 56.59 298 ASN A N 1
ATOM 2321 C CA . ASN A 1 298 ? 20.958 20.024 17.422 1.00 56.59 298 ASN A CA 1
ATOM 2322 C C . ASN A 1 298 ? 19.605 20.427 18.034 1.00 56.59 298 ASN A C 1
ATOM 2324 O O . ASN A 1 298 ? 18.686 20.789 17.298 1.00 56.59 298 ASN A O 1
ATOM 2328 N N . ALA A 1 299 ? 19.520 20.449 19.367 1.00 54.09 299 ALA A N 1
ATOM 2329 C CA . ALA A 1 299 ? 18.308 20.704 20.159 1.00 54.09 299 ALA A CA 1
ATOM 2330 C C . ALA A 1 299 ? 17.640 22.090 19.965 1.00 54.09 299 ALA A C 1
ATOM 2332 O O . ALA A 1 299 ? 16.637 22.378 20.605 1.00 54.09 299 ALA A O 1
ATOM 2333 N N . ASN A 1 300 ? 18.167 22.946 19.081 1.00 53.47 300 ASN A N 1
ATOM 2334 C CA . ASN A 1 300 ? 17.746 24.341 18.896 1.00 53.47 300 ASN A CA 1
ATOM 2335 C C . ASN A 1 300 ? 16.943 24.591 17.603 1.00 53.47 300 ASN A C 1
ATOM 2337 O O . ASN A 1 300 ? 16.964 25.703 17.075 1.00 53.47 300 ASN A O 1
ATOM 2341 N N . PHE A 1 301 ? 16.260 23.587 17.047 1.00 58.22 301 PHE A N 1
ATOM 2342 C CA . PHE A 1 301 ? 15.318 23.842 15.951 1.00 58.22 301 PHE A CA 1
ATOM 2343 C C . PHE A 1 301 ? 13.977 24.341 16.493 1.00 58.22 301 PHE A C 1
ATOM 2345 O O . PHE A 1 301 ? 13.502 23.859 17.516 1.00 58.22 301 PHE A O 1
ATOM 2352 N N . ALA A 1 302 ? 13.379 25.312 15.794 1.00 57.97 302 ALA A N 1
ATOM 2353 C CA . ALA A 1 302 ? 12.048 25.819 16.114 1.00 57.97 302 ALA A CA 1
ATOM 2354 C C . ALA A 1 302 ? 11.036 24.661 16.218 1.00 57.97 302 ALA A C 1
ATOM 2356 O O . ALA A 1 302 ? 11.170 23.689 15.463 1.00 57.97 302 ALA A O 1
ATOM 2357 N N . PRO A 1 303 ? 10.035 24.754 17.113 1.00 57.81 303 PRO A N 1
ATOM 2358 C CA . PRO A 1 303 ? 8.977 23.759 17.191 1.00 57.81 303 PRO A CA 1
ATOM 2359 C C . PRO A 1 303 ? 8.298 23.653 15.826 1.00 57.81 303 PRO A C 1
ATOM 2361 O O . PRO A 1 303 ? 7.787 24.634 15.288 1.00 57.81 303 PRO A O 1
ATOM 2364 N N . LEU A 1 304 ? 8.386 22.470 15.222 1.00 64.62 304 LEU A N 1
ATOM 2365 C CA . LEU A 1 304 ? 7.823 22.183 13.912 1.00 64.62 304 LEU A CA 1
ATOM 2366 C C . LEU A 1 304 ? 6.971 20.924 14.033 1.00 64.62 304 LEU A C 1
ATOM 2368 O O . LEU A 1 304 ? 7.476 19.834 14.318 1.00 64.62 304 LEU A O 1
ATOM 2372 N N . ARG A 1 305 ? 5.674 21.089 13.780 1.00 67.62 305 ARG A N 1
ATOM 2373 C CA . ARG A 1 305 ? 4.764 19.987 13.486 1.00 67.62 305 ARG A CA 1
ATOM 2374 C C . ARG A 1 305 ? 5.164 19.404 12.133 1.00 67.62 305 ARG A C 1
ATOM 2376 O O . ARG A 1 305 ? 5.046 20.081 11.115 1.00 67.62 305 ARG A O 1
ATOM 2383 N N . VAL A 1 306 ? 5.698 18.185 12.143 1.00 71.56 306 VAL A N 1
ATOM 2384 C CA . VAL A 1 306 ? 6.121 17.464 10.936 1.00 71.56 306 VAL A CA 1
ATOM 2385 C C . VAL A 1 306 ? 5.242 16.236 10.798 1.00 71.56 306 VAL A C 1
ATOM 2387 O O . VAL A 1 306 ? 5.210 15.402 11.697 1.00 71.56 306 VAL A O 1
ATOM 2390 N N . LEU A 1 307 ? 4.536 16.159 9.679 1.00 75.88 307 LEU A N 1
ATOM 2391 C CA . LEU A 1 307 ? 3.702 15.031 9.288 1.00 75.88 307 LEU A CA 1
ATOM 2392 C C . LEU A 1 307 ? 4.256 14.437 7.993 1.00 75.88 307 LEU A C 1
ATOM 2394 O O . LEU A 1 307 ? 4.983 15.137 7.276 1.00 75.88 307 LEU A O 1
ATOM 2398 N N . PRO A 1 308 ? 3.921 13.177 7.671 1.00 78.44 308 PRO A N 1
ATOM 2399 C CA . PRO A 1 308 ? 4.093 12.671 6.317 1.00 78.44 308 PRO A CA 1
ATOM 2400 C C . PRO A 1 308 ? 3.385 13.593 5.323 1.00 78.44 308 PRO A C 1
ATOM 2402 O O . PRO A 1 308 ? 2.418 14.269 5.675 1.00 78.44 308 PRO A O 1
ATOM 2405 N N . LYS A 1 309 ? 3.841 13.629 4.073 1.00 80.62 309 LYS A N 1
ATOM 2406 C CA . LYS A 1 309 ? 3.225 14.467 3.036 1.00 80.62 309 LYS A CA 1
ATOM 2407 C C . LYS A 1 309 ? 1.722 14.213 2.859 1.00 80.62 309 LYS A C 1
ATOM 2409 O O . LYS A 1 309 ? 0.962 15.157 2.638 1.00 80.62 309 LYS A O 1
ATOM 2414 N N . HIS A 1 310 ? 1.299 12.960 2.983 1.00 83.38 310 HIS A N 1
ATOM 2415 C CA . HIS A 1 310 ? -0.106 12.561 2.965 1.00 83.38 310 HIS A CA 1
ATOM 2416 C C . HIS A 1 310 ? -0.410 11.671 4.170 1.00 83.38 310 HIS A C 1
ATOM 2418 O O . HIS A 1 310 ? 0.373 10.775 4.468 1.00 83.38 310 HIS A O 1
ATOM 2424 N N . THR A 1 311 ? -1.549 11.871 4.826 1.00 84.25 311 THR A N 1
ATOM 2425 C CA . THR A 1 311 ? -2.063 11.001 5.888 1.00 84.25 311 THR A CA 1
ATOM 2426 C C . THR A 1 311 ? -3.390 10.407 5.435 1.00 84.25 311 THR A C 1
ATOM 2428 O O . THR A 1 311 ? -4.353 11.131 5.209 1.00 84.25 311 THR A O 1
ATOM 2431 N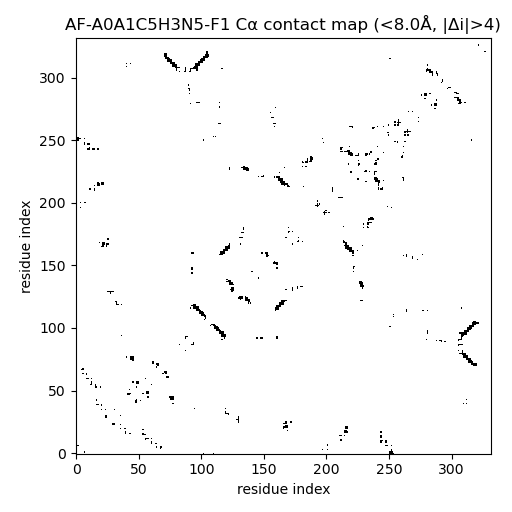 N . ILE A 1 312 ? -3.450 9.086 5.288 1.00 85.00 312 ILE A N 1
ATOM 2432 C CA . ILE A 1 312 ? -4.645 8.352 4.864 1.00 85.00 312 ILE A CA 1
ATOM 2433 C C . ILE A 1 312 ? -5.252 7.679 6.088 1.00 85.00 312 ILE A C 1
ATOM 2435 O O . ILE A 1 312 ? -4.624 6.811 6.690 1.00 85.00 312 ILE A O 1
ATOM 2439 N N . SER A 1 313 ? -6.476 8.051 6.437 1.00 84.81 313 SER A N 1
ATOM 2440 C CA . SER A 1 313 ? -7.257 7.441 7.509 1.00 84.81 313 SER A CA 1
ATOM 2441 C C . SER A 1 313 ? -8.364 6.573 6.921 1.00 84.81 313 SER A C 1
ATOM 2443 O O . SER A 1 313 ? -9.254 7.064 6.235 1.00 84.81 313 SER A O 1
ATOM 2445 N N . ILE A 1 314 ? -8.330 5.274 7.199 1.00 84.38 314 ILE A N 1
ATOM 2446 C CA . ILE A 1 314 ? -9.363 4.328 6.772 1.00 84.38 314 ILE A CA 1
ATOM 2447 C C . ILE A 1 314 ? -10.099 3.869 8.018 1.00 84.38 314 ILE A C 1
ATOM 2449 O O . ILE A 1 314 ? -9.513 3.195 8.864 1.00 84.38 314 ILE A O 1
ATOM 2453 N N . SER A 1 315 ? -11.368 4.241 8.135 1.00 84.62 315 SER A N 1
ATOM 2454 C CA . SER A 1 315 ? -12.217 3.914 9.274 1.00 84.62 315 SER A CA 1
ATOM 2455 C C . SER A 1 315 ? -13.322 2.954 8.860 1.00 84.62 315 SER A C 1
ATOM 2457 O O . SER A 1 315 ? -14.045 3.179 7.895 1.00 84.62 315 SER A O 1
ATOM 2459 N N . ILE A 1 316 ? -13.465 1.866 9.607 1.00 83.31 316 ILE A N 1
ATOM 2460 C CA . ILE A 1 316 ? -14.549 0.903 9.436 1.00 83.31 316 ILE A CA 1
ATOM 2461 C C . ILE A 1 316 ? -15.260 0.773 10.768 1.00 83.31 316 ILE A C 1
ATOM 2463 O O . ILE A 1 316 ? -14.643 0.385 11.760 1.00 83.31 316 ILE A O 1
ATOM 2467 N N . SER A 1 317 ? -16.552 1.077 10.790 1.00 83.31 317 SER A N 1
ATOM 2468 C CA . SER A 1 317 ? -17.370 0.946 11.988 1.00 83.31 317 SER A CA 1
ATOM 2469 C C . SER A 1 317 ? -18.363 -0.208 11.859 1.00 83.31 317 SER A C 1
ATOM 2471 O O . SER A 1 317 ? -18.929 -0.466 10.793 1.00 83.31 317 SER A O 1
ATOM 2473 N N . ALA A 1 318 ? -18.565 -0.928 12.958 1.00 80.25 318 ALA A N 1
ATOM 2474 C CA . ALA A 1 318 ? -19.610 -1.923 13.112 1.00 80.25 318 ALA A CA 1
ATOM 2475 C C . ALA A 1 318 ? -20.610 -1.454 14.173 1.00 80.25 318 ALA A C 1
ATOM 2477 O O . ALA A 1 318 ? -20.252 -1.216 15.327 1.00 80.25 318 ALA A O 1
ATOM 2478 N N . GLY A 1 319 ? -21.878 -1.370 13.776 1.00 69.75 319 GLY A N 1
ATOM 2479 C CA . GLY A 1 319 ? -22.954 -0.809 14.583 1.00 69.75 319 GLY A CA 1
ATOM 2480 C C . GLY A 1 319 ? -23.086 0.687 14.338 1.00 69.75 319 GLY A C 1
ATOM 2481 O O . GLY A 1 319 ? -22.106 1.422 14.413 1.00 69.75 319 GLY A O 1
ATOM 2482 N N . GLY A 1 320 ? -24.311 1.144 14.059 1.00 61.00 320 GLY A N 1
ATOM 2483 C CA . GLY A 1 320 ? -24.584 2.574 13.920 1.00 61.00 320 GLY A CA 1
ATOM 2484 C C . GLY A 1 320 ? -24.163 3.314 15.187 1.00 61.00 320 GLY A C 1
ATOM 2485 O O . GLY A 1 320 ? -24.193 2.720 16.269 1.00 61.00 320 GLY A O 1
ATOM 2486 N N . GLN A 1 321 ? -23.786 4.593 15.066 1.00 52.16 321 GLN A N 1
ATOM 2487 C CA . GLN A 1 321 ? -23.634 5.445 16.244 1.00 52.16 321 GLN A CA 1
ATOM 2488 C C . GLN A 1 321 ? -24.907 5.284 17.070 1.00 52.16 321 GLN A C 1
ATOM 2490 O O . GLN A 1 321 ? -25.992 5.675 16.635 1.00 52.16 321 GLN A O 1
ATOM 2495 N N . ALA A 1 322 ? -24.800 4.618 18.222 1.00 42.69 322 ALA A N 1
ATOM 2496 C CA . ALA A 1 322 ? -25.886 4.624 19.174 1.00 42.69 322 ALA A CA 1
ATOM 2497 C C . ALA A 1 322 ? -26.128 6.100 19.459 1.00 42.69 322 ALA A C 1
ATOM 2499 O O . ALA A 1 322 ? -25.215 6.771 19.946 1.00 42.69 322 ALA A O 1
ATOM 2500 N N . ASP A 1 323 ? -27.309 6.578 19.070 1.00 40.19 323 ASP A N 1
ATOM 2501 C CA . ASP A 1 323 ? -27.815 7.901 19.401 1.00 40.19 323 ASP A CA 1
ATOM 2502 C C . ASP A 1 323 ? -27.330 8.230 20.822 1.00 40.19 323 ASP A C 1
ATOM 2504 O O . ASP A 1 323 ? -27.583 7.415 21.722 1.00 40.19 323 ASP A O 1
ATOM 2508 N N . PRO A 1 324 ? -26.524 9.285 21.040 1.00 45.69 324 PRO A N 1
ATOM 2509 C CA . PRO A 1 324 ? -25.909 9.536 22.343 1.00 45.69 324 PRO A CA 1
ATOM 2510 C C . PRO A 1 324 ? -26.944 9.558 23.483 1.00 45.69 324 PRO A C 1
ATOM 2512 O O . PRO A 1 324 ? -26.617 9.178 24.610 1.00 45.69 324 PRO A O 1
ATOM 2515 N N . ASP A 1 325 ? -28.208 9.849 23.164 1.00 42.44 325 ASP A N 1
ATOM 2516 C CA . ASP A 1 325 ? -29.353 9.830 24.076 1.00 42.44 325 ASP A CA 1
ATOM 2517 C C . ASP A 1 325 ? -29.860 8.422 24.463 1.00 42.44 325 ASP A C 1
ATOM 2519 O O . ASP A 1 325 ? -30.548 8.258 25.472 1.00 42.44 325 ASP A O 1
ATOM 2523 N N . ARG A 1 326 ? -29.490 7.357 23.738 1.00 39.38 326 ARG A N 1
ATOM 2524 C CA . ARG A 1 326 ? -29.861 5.965 24.070 1.00 39.38 326 ARG A CA 1
ATOM 2525 C C . ARG A 1 326 ? -28.956 5.295 25.103 1.00 39.38 326 ARG A C 1
ATOM 2527 O O . ARG A 1 326 ? -29.298 4.214 25.580 1.00 39.38 326 ARG A O 1
ATOM 2534 N N . ARG A 1 327 ? -27.853 5.927 25.524 1.00 40.12 327 ARG A N 1
ATOM 2535 C CA . ARG A 1 327 ? -26.976 5.403 26.596 1.00 40.12 327 ARG A CA 1
ATOM 2536 C C . ARG A 1 327 ? -27.601 5.461 28.002 1.00 40.12 327 ARG A C 1
ATOM 2538 O O . ARG A 1 327 ? -26.964 5.033 28.959 1.00 40.12 327 ARG A O 1
ATOM 2545 N N . LEU A 1 328 ? -28.833 5.957 28.145 1.00 36.88 328 LEU A N 1
ATOM 2546 C CA . LEU A 1 328 ? -29.502 6.144 29.439 1.00 36.88 328 LEU A CA 1
ATOM 2547 C C . LEU A 1 328 ? -30.497 5.043 29.845 1.00 36.88 328 LEU A C 1
ATOM 2549 O O . LEU A 1 328 ? -31.108 5.160 30.903 1.00 36.88 328 LEU A O 1
ATOM 2553 N N . ILE A 1 329 ? -30.651 3.954 29.082 1.00 40.03 329 ILE A N 1
ATOM 2554 C CA . ILE A 1 329 ? -31.600 2.877 29.435 1.00 40.03 329 ILE A CA 1
ATOM 2555 C C . ILE A 1 329 ? -30.891 1.522 29.528 1.00 40.03 329 ILE A C 1
ATOM 2557 O O . ILE A 1 329 ? -31.204 0.581 28.808 1.00 40.03 329 ILE A O 1
ATOM 2561 N N . SER A 1 330 ? -29.903 1.410 30.411 1.00 36.75 330 SER A N 1
ATOM 2562 C CA . SER A 1 330 ? -29.415 0.098 30.863 1.00 36.75 330 SER A CA 1
ATOM 2563 C C . SER A 1 330 ? -28.802 0.157 32.264 1.00 36.75 330 SER A C 1
ATOM 2565 O O . SER A 1 330 ? -27.805 -0.501 32.531 1.00 36.75 330 SER A O 1
ATOM 2567 N N . ASN A 1 331 ? -29.390 0.976 33.139 1.00 36.31 331 ASN A N 1
ATOM 2568 C CA . ASN A 1 331 ? -29.200 0.929 34.589 1.00 36.31 331 ASN A CA 1
ATOM 2569 C C . ASN A 1 331 ? -30.570 1.130 35.259 1.00 36.31 331 ASN A C 1
ATOM 2571 O O . ASN A 1 331 ? -30.836 2.171 35.860 1.00 36.31 331 ASN A O 1
ATOM 2575 N N . GLN A 1 332 ? -31.457 0.150 35.088 1.00 35.38 332 GLN A N 1
ATOM 2576 C CA . GLN A 1 332 ? -32.571 -0.132 35.993 1.00 35.38 332 GLN A CA 1
ATOM 2577 C C . GLN A 1 332 ? -32.648 -1.640 36.191 1.00 35.38 332 GLN A C 1
ATOM 2579 O O . GLN A 1 332 ? -32.467 -2.361 35.184 1.00 35.38 332 GLN A O 1
#

Foldseek 3Di:
DDDLQLLVLLLLLVLLLLQVLLVQLQPQDRDDQLVSVVSSLLCLAPVRVVVSPGPQGPVNSQVVCCVVAVAKDKDKHKDFDDDDPVLQLQFQLAQEKEKEWEAEPPDRVLTDIFIAGEHEFEWDADDNTSAAAQATFRPDPPVVSLVSQVVVCVVLVWQRYWYKYFARQLVSHDPVRSVLLVVLLCVQCVPPLPDDSLNVVVVVCVVVVNSSLSGRIKIFGSVLDDTGNSSQSNCDQNGIHRPSSVSSVCVVDVQPCLVRPPGGNPVPRDPVSVCLSVCQQVLPQVSSLVSSVVSPDDSPDDRDSHHNSMYMYIYMYRHHPPPPVVVPPDDD

Mean predicted aligned error: 8.65 Å

pLDDT: mean 79.23, std 14.64, range [35.38, 97.19]

Sequence (332 aa):
MLPVAALPLLLRFLDGIDASVARKLMRKIPWDESAITRELCDLLDEDYSEEYHLPYSLEQLRRDLGLAMPLASVDFTIETHQYSAQIENWVTQSDIGMVLKYEDSFVPTNSWTSSLLLQAKRLFPRGPGVQYSEASRFESSDPKQHGRIMNLNELLGCDLVKYLLYCPRPSSLDKLTAAKLAHLRNLSMNGDIFDFARGLALHRELEAGGQTLAAGVFVAKADEMPKTLAQTHGGIFKSTVPLSWLLTLEFADAGKFADLPFGVNRNHLDSERARIVDGILAGNEAVTQAIGVLAGRNANFAPLRVLPKHTISISISAGGQADPDRRLISNQ

Secondary structure (DSSP, 8-state):
---GGGHHHHHHHHHHHHHHHHHGGGSSSPPPHHHHHHHHHHHH-HHHHGGGT-SS-HHHHHHHHHHHSTTEEEEEEEEE----HHHHHHHT--SEEEEEEEEESS-GGG-EEEEEEEEEEEPBPPSSSS---TT-B-TT--HHHHHHHHHHHHHHTS--EEEEEE---GGGS-HHHHHHHHHHHHHHHTT-TT-HHHHHHHHHHHHTT-TTTS-SEEEE-STT--SBHHHHHHTBTTTEEEHHHHHHHHHHSTTGGGGSTTS--TTTS-HHHHHHHHHHHHT-HHHHHHHHHHTT--TTPPP-----SEEEEEEEEES----GGGGGSS--

Organism: NCBI:txid47864

Radius of gyration: 20.16 Å; Cα contacts (8 Å, |Δi|>4): 586; chains: 1; bounding box: 54×49×61 Å